Protein AF-A0A7C8CHQ9-F1 (afdb_monomer_lite)

pLDDT: mean 90.34, std 8.5, range [49.31, 98.44]

Foldseek 3Di:
DPDLVLVLLLLVLLLVLLLVLLVCLQVVVDDDDQLVLQLLLLLLLLLVLLVLLCVLVPNDPPSLVVLLVVLVVLLVCVVVVFFADHSVVSVVSSVVSNVLSVCVVPDPPVRVVSSVSSNVSSNSVSNNCSVVSNVVVDDPVCVVVVSVVVSVVSSVVSSVVCVVVVVVLVVCCPPPPSVSNSVVSNVVSVVSNVSSVVSNCCSGRPHD

Secondary structure (DSSP, 8-state):
--SHHHHHHHHHHHHHHHHHHHHHHHTTS----HHHHHHHHHHHHHHHHHHHHHHHTT--SHHHHHHHHHHHHHHHHHHTT-SSS-HHHHHHHHHHHHHHHHHHHH-S-HHHHHHHHHHHHHHHHHHHTHHHHHHTT--HHHHHHHHHHHHHHHHHHHHHHHHHHHHHHHHHHHSTTSHHHHHHHHHHHHHHHHHHHHHHHHHHH---

Radius of gyration: 18.5 Å; chains: 1; bounding box: 52×28×54 Å

Sequence (208 aa):
ARSLGEVARLVTGFTVAHSLTLAFAVLGWVRVESGPVEALIGFSVALIALENGWTLGGQGRRIPQLTLAALLLMAAAASAGVGSLTVLTLLGLALFSASHFALLRRTANANLHRVALAFAFGLIHGFGFAGVLAEMQLPTERLASALLGFNVGVEVGQLAVVAAIWPVLVLLRRTANGQPYRLFAEVASAVVCAVGVYWFLVRSLAGA

Structure (mmCIF, N/CA/C/O backbone):
data_AF-A0A7C8CHQ9-F1
#
_entry.id   AF-A0A7C8CHQ9-F1
#
loop_
_atom_site.group_PDB
_atom_site.id
_atom_site.type_symbol
_atom_site.label_atom_id
_atom_site.label_alt_id
_atom_site.label_comp_id
_atom_site.label_asym_id
_atom_site.label_entity_id
_atom_site.label_seq_id
_atom_site.pdbx_PDB_ins_code
_atom_site.Cartn_x
_atom_site.Cartn_y
_atom_site.Cartn_z
_atom_site.occupancy
_atom_site.B_iso_or_equiv
_atom_site.auth_seq_id
_atom_site.auth_comp_id
_atom_site.auth_asym_id
_atom_site.auth_atom_id
_atom_site.pdbx_PDB_model_num
ATOM 1 N N . ALA A 1 1 ? -13.565 2.155 7.005 1.00 53.75 1 ALA A N 1
ATOM 2 C CA . ALA A 1 1 ? -14.472 3.098 6.319 1.00 53.75 1 ALA A CA 1
ATOM 3 C C . ALA A 1 1 ? -15.782 3.231 7.083 1.00 53.75 1 ALA A C 1
ATOM 5 O O . ALA A 1 1 ? -16.248 2.249 7.664 1.00 53.75 1 ALA A O 1
ATOM 6 N N . ARG A 1 2 ? -16.330 4.446 7.118 1.00 66.38 2 ARG A N 1
ATOM 7 C CA . ARG A 1 2 ? -17.610 4.790 7.746 1.00 66.38 2 ARG A CA 1
ATOM 8 C C . ARG A 1 2 ? -18.787 4.640 6.769 1.00 66.38 2 ARG A C 1
ATOM 10 O O . ARG A 1 2 ? -19.906 4.462 7.231 1.00 66.38 2 ARG A O 1
ATOM 17 N N . SER A 1 3 ? -18.546 4.609 5.451 1.00 82.50 3 SER A N 1
ATOM 18 C CA . SER A 1 3 ? -19.570 4.329 4.428 1.00 82.50 3 SER A CA 1
ATOM 19 C C . SER A 1 3 ? -19.006 3.632 3.179 1.00 82.50 3 SER A C 1
ATOM 21 O O . SER A 1 3 ? -17.806 3.706 2.910 1.00 82.50 3 SER A O 1
ATOM 23 N N . LEU A 1 4 ? -19.871 2.983 2.390 1.00 85.06 4 LEU A N 1
ATOM 24 C CA . LEU A 1 4 ? -19.505 2.375 1.099 1.00 85.06 4 LEU A CA 1
ATOM 25 C C . LEU A 1 4 ? -18.916 3.401 0.118 1.00 85.06 4 LEU A C 1
ATOM 27 O O . LEU A 1 4 ? -17.942 3.106 -0.565 1.00 85.06 4 LEU A O 1
ATOM 31 N N . GLY A 1 5 ? -19.441 4.631 0.106 1.00 87.56 5 GLY A N 1
ATOM 32 C CA . GLY A 1 5 ? -18.927 5.706 -0.748 1.00 87.56 5 GLY A CA 1
ATOM 33 C C . GLY A 1 5 ? -17.521 6.186 -0.369 1.00 87.56 5 GLY A C 1
ATOM 34 O O . GLY A 1 5 ? -16.803 6.732 -1.201 1.00 87.56 5 GLY A O 1
ATOM 35 N N . GLU A 1 6 ? -17.081 5.996 0.879 1.00 88.38 6 GLU A N 1
ATOM 36 C CA . GLU A 1 6 ? -15.667 6.188 1.228 1.00 88.38 6 GLU A CA 1
ATOM 37 C C . GLU A 1 6 ? -14.795 5.074 0.655 1.00 88.38 6 GLU A C 1
ATOM 39 O O . GLU A 1 6 ? -13.743 5.376 0.105 1.00 88.38 6 GLU A O 1
ATOM 44 N N . VAL A 1 7 ? -15.230 3.813 0.747 1.00 89.50 7 VAL A N 1
ATOM 45 C CA . VAL A 1 7 ? -14.473 2.679 0.193 1.00 89.50 7 VAL A CA 1
ATOM 46 C C . VAL A 1 7 ? -14.346 2.805 -1.320 1.00 89.50 7 VAL A C 1
ATOM 48 O O . VAL A 1 7 ? -13.240 2.693 -1.832 1.00 89.50 7 VAL A O 1
ATOM 51 N N . ALA A 1 8 ? -15.439 3.122 -2.018 1.00 91.44 8 ALA A N 1
ATOM 52 C CA . ALA A 1 8 ? -15.428 3.322 -3.464 1.00 91.44 8 ALA A CA 1
ATOM 53 C C . ALA A 1 8 ? -14.412 4.397 -3.880 1.00 91.44 8 ALA A C 1
ATOM 55 O O . ALA A 1 8 ? -13.593 4.153 -4.751 1.00 91.44 8 ALA A O 1
ATOM 56 N N . ARG A 1 9 ? -14.361 5.543 -3.185 1.00 93.06 9 ARG A N 1
ATOM 57 C CA . ARG A 1 9 ? -13.359 6.590 -3.465 1.00 93.06 9 ARG A CA 1
ATOM 58 C C . ARG A 1 9 ? -11.914 6.123 -3.271 1.00 93.06 9 ARG A C 1
ATOM 60 O O . ARG A 1 9 ? -11.040 6.587 -3.996 1.00 93.06 9 ARG A O 1
ATOM 67 N N . LEU A 1 10 ? -11.654 5.242 -2.302 1.00 93.31 10 LEU A N 1
ATOM 68 C CA . LEU A 1 10 ? -10.324 4.654 -2.108 1.00 93.31 10 LEU A CA 1
ATOM 69 C C . LEU A 1 10 ? -9.966 3.706 -3.252 1.00 93.31 10 LEU A C 1
ATOM 71 O O . LEU A 1 10 ? -8.865 3.807 -3.785 1.00 93.31 10 LEU A O 1
ATOM 75 N N . VAL A 1 11 ? -10.902 2.829 -3.628 1.00 94.25 11 VAL A N 1
ATOM 76 C CA . VAL A 1 11 ? -10.744 1.869 -4.730 1.00 94.25 11 VAL A CA 1
ATOM 77 C C . VAL A 1 11 ? -10.489 2.618 -6.037 1.00 94.25 11 VAL A C 1
ATOM 79 O O . VAL A 1 11 ? -9.420 2.472 -6.616 1.00 94.25 11 VAL A O 1
ATOM 82 N N . THR A 1 12 ? -11.374 3.542 -6.409 1.00 94.56 12 THR A N 1
ATOM 83 C CA . THR A 1 12 ? -11.232 4.334 -7.634 1.00 94.56 12 THR A CA 1
ATOM 84 C C . THR A 1 12 ? -9.948 5.164 -7.638 1.00 94.56 12 THR A C 1
ATOM 86 O O . THR A 1 12 ? -9.256 5.231 -8.650 1.00 94.56 12 THR A O 1
ATOM 89 N N . GLY A 1 13 ? -9.583 5.785 -6.509 1.00 95.69 13 GLY A N 1
ATOM 90 C CA . GLY A 1 13 ? -8.339 6.551 -6.401 1.00 95.69 13 GLY A CA 1
ATOM 91 C C . GLY A 1 13 ? -7.092 5.692 -6.633 1.00 95.69 13 GLY A C 1
ATOM 92 O O . GLY A 1 13 ? -6.184 6.110 -7.352 1.00 95.69 13 GLY A O 1
ATOM 93 N N . PHE A 1 14 ? -7.069 4.480 -6.075 1.00 96.62 14 PHE A N 1
ATOM 94 C CA . PHE A 1 14 ? -6.012 3.503 -6.324 1.00 96.62 14 PHE A CA 1
ATOM 95 C C . PHE A 1 14 ? -5.979 3.080 -7.798 1.00 96.62 14 PHE A C 1
ATOM 97 O O . PHE A 1 14 ? -4.916 3.117 -8.417 1.00 96.62 14 PHE A O 1
ATOM 104 N N . THR A 1 15 ? -7.127 2.728 -8.382 1.00 95.38 15 THR A N 1
ATOM 105 C CA . THR A 1 15 ? -7.209 2.248 -9.768 1.00 95.38 15 THR A CA 1
ATOM 106 C C . THR A 1 15 ? -6.799 3.312 -10.770 1.00 95.38 15 THR A C 1
ATOM 108 O O . THR A 1 15 ? -6.082 3.005 -11.716 1.00 95.38 15 THR A O 1
ATOM 111 N N . VAL A 1 16 ? -7.186 4.573 -10.565 1.00 95.38 16 VAL A N 1
ATOM 112 C CA . VAL A 1 16 ? -6.762 5.686 -11.430 1.00 95.38 16 VAL A CA 1
ATOM 113 C C . VAL A 1 16 ? -5.239 5.824 -11.420 1.00 95.38 16 VAL A C 1
ATOM 115 O O . VAL A 1 16 ? -4.620 5.878 -12.482 1.00 95.38 16 VAL A O 1
ATOM 118 N N . ALA A 1 17 ? -4.624 5.832 -10.236 1.00 96.62 17 ALA A N 1
ATOM 119 C CA . ALA A 1 17 ? -3.173 5.918 -10.102 1.00 96.62 17 ALA A CA 1
ATOM 120 C C . ALA A 1 17 ? -2.451 4.715 -10.729 1.00 96.62 17 ALA A C 1
ATOM 122 O O . ALA A 1 17 ? -1.484 4.885 -11.468 1.00 96.62 17 ALA A O 1
ATOM 123 N N . HIS A 1 18 ? -2.964 3.512 -10.484 1.00 95.06 18 HIS A N 1
ATOM 124 C CA . HIS A 1 18 ? -2.474 2.277 -11.085 1.00 95.06 18 HIS A CA 1
ATOM 125 C C . HIS A 1 18 ? -2.549 2.314 -12.614 1.00 95.06 18 HIS A C 1
ATOM 127 O O . HIS A 1 18 ? -1.595 1.968 -13.304 1.00 95.06 18 HIS A O 1
ATOM 133 N N . SER A 1 19 ? -3.685 2.754 -13.155 1.00 93.12 19 SER A N 1
ATOM 134 C CA . SER A 1 19 ? -3.922 2.857 -14.597 1.00 93.12 19 SER A CA 1
ATOM 135 C C . SER A 1 19 ? -2.917 3.794 -15.263 1.00 93.12 19 SER A C 1
ATOM 137 O O . SER A 1 19 ? -2.413 3.487 -16.342 1.00 93.12 19 SER A O 1
ATOM 139 N N . LEU A 1 20 ? -2.610 4.920 -14.609 1.00 93.38 20 LEU A N 1
ATOM 140 C CA . LEU A 1 20 ? -1.642 5.907 -15.087 1.00 93.38 20 LEU A CA 1
ATOM 141 C C . LEU A 1 20 ? -0.237 5.311 -15.207 1.00 93.38 20 LEU A C 1
ATOM 143 O O . LEU A 1 20 ? 0.384 5.413 -16.265 1.00 93.38 20 LEU A O 1
ATOM 147 N N . THR A 1 21 ? 0.268 4.672 -14.152 1.00 93.75 21 THR A N 1
ATOM 148 C CA . THR A 1 21 ? 1.632 4.126 -14.173 1.00 93.75 21 THR A CA 1
ATOM 149 C C . THR A 1 21 ? 1.749 2.882 -15.036 1.00 93.75 21 THR A C 1
ATOM 151 O O . THR A 1 21 ? 2.752 2.736 -15.734 1.00 93.75 21 THR A O 1
ATOM 154 N N . LEU A 1 22 ? 0.705 2.051 -15.098 1.00 90.94 22 LEU A N 1
ATOM 155 C CA . LEU A 1 22 ? 0.650 0.940 -16.043 1.00 90.94 22 LEU A CA 1
ATOM 156 C C . LEU A 1 22 ? 0.708 1.438 -17.493 1.00 90.94 22 LEU A C 1
ATOM 158 O O . LEU A 1 22 ? 1.484 0.916 -18.290 1.00 90.94 22 LEU A O 1
ATOM 162 N N . ALA A 1 23 ? -0.063 2.473 -17.838 1.00 88.94 23 ALA A N 1
ATOM 163 C CA . ALA A 1 23 ? -0.041 3.052 -19.179 1.00 88.94 23 ALA A CA 1
ATOM 164 C C . ALA A 1 23 ? 1.350 3.596 -19.536 1.00 88.94 23 ALA A C 1
ATOM 166 O O . ALA A 1 23 ? 1.870 3.281 -20.604 1.00 88.94 23 ALA A O 1
ATOM 167 N N . PHE A 1 24 ? 1.991 4.349 -18.637 1.00 90.75 24 PHE A N 1
ATOM 168 C CA . PHE A 1 24 ? 3.352 4.848 -18.866 1.00 90.75 24 PHE A CA 1
ATOM 169 C C . PHE A 1 24 ? 4.378 3.732 -19.040 1.00 90.75 24 PHE A C 1
ATOM 171 O O . PHE A 1 24 ? 5.292 3.865 -19.857 1.00 90.75 24 PHE A O 1
ATOM 178 N N . ALA A 1 25 ? 4.223 2.637 -18.301 1.00 88.88 25 ALA A N 1
ATOM 179 C CA . ALA A 1 25 ? 5.128 1.511 -18.399 1.00 88.88 25 ALA A CA 1
ATOM 180 C C . ALA A 1 25 ? 4.960 0.749 -19.720 1.00 88.88 25 ALA A C 1
ATOM 182 O O . ALA A 1 25 ? 5.947 0.481 -20.404 1.00 88.88 25 ALA A O 1
ATOM 183 N N . VAL A 1 26 ? 3.720 0.467 -20.134 1.00 85.31 26 VAL A N 1
ATOM 184 C CA . VAL A 1 26 ? 3.460 -0.289 -21.369 1.00 85.31 26 VAL A CA 1
ATOM 185 C C . VAL A 1 26 ? 3.709 0.546 -22.631 1.00 85.31 26 VAL A C 1
ATOM 187 O O . VAL A 1 26 ? 4.177 0.013 -23.632 1.00 85.31 26 VAL A O 1
ATOM 190 N N . LEU A 1 27 ? 3.498 1.867 -22.584 1.00 86.12 27 LEU A N 1
ATOM 191 C CA . LEU A 1 27 ? 3.922 2.785 -23.654 1.00 86.12 27 LEU A CA 1
ATOM 192 C C . LEU A 1 27 ? 5.451 2.940 -23.740 1.00 86.12 27 LEU A C 1
ATOM 194 O O . LEU A 1 27 ? 5.958 3.599 -24.647 1.00 86.12 27 LEU A O 1
ATOM 198 N N . GLY A 1 28 ? 6.195 2.358 -22.795 1.00 83.81 28 GLY A N 1
ATOM 199 C CA . GLY A 1 28 ? 7.651 2.412 -22.750 1.00 83.81 28 GLY A CA 1
ATOM 200 C C . GLY A 1 28 ? 8.216 3.773 -22.345 1.00 83.81 28 GLY A C 1
ATOM 201 O O . GLY A 1 28 ? 9.419 3.980 -22.488 1.00 83.81 28 GLY A O 1
ATOM 202 N N . TRP A 1 29 ? 7.383 4.690 -21.841 1.00 88.25 29 TRP A N 1
ATOM 203 C CA . TRP A 1 29 ? 7.812 6.016 -21.379 1.00 88.25 29 TRP A CA 1
ATOM 204 C C . TRP A 1 29 ? 8.590 5.938 -20.070 1.00 88.25 29 TRP A C 1
ATOM 206 O O . TRP A 1 29 ? 9.503 6.728 -19.843 1.00 88.25 29 TRP A O 1
ATOM 216 N N . VAL A 1 30 ? 8.238 4.978 -19.215 1.00 89.31 30 VAL A N 1
ATOM 217 C CA . VAL A 1 30 ? 8.924 4.727 -17.949 1.00 89.31 30 VAL A CA 1
ATOM 218 C C . VAL A 1 30 ? 9.252 3.246 -17.861 1.00 89.31 30 VAL A C 1
ATOM 220 O O . VAL A 1 30 ? 8.370 2.401 -17.965 1.00 89.31 30 VAL A O 1
ATOM 223 N N . ARG A 1 31 ? 10.525 2.920 -17.642 1.00 83.38 31 ARG A N 1
ATOM 224 C CA . ARG A 1 31 ? 10.965 1.553 -17.356 1.00 83.38 31 ARG A CA 1
ATOM 225 C C . ARG A 1 31 ? 11.431 1.503 -15.916 1.00 83.38 31 ARG A C 1
ATOM 227 O O . ARG A 1 31 ? 12.303 2.276 -15.530 1.00 83.38 31 ARG A O 1
ATOM 234 N N . VAL A 1 32 ? 10.822 0.623 -15.134 1.00 85.12 32 VAL A N 1
ATOM 235 C CA . VAL A 1 32 ? 11.157 0.433 -13.723 1.00 85.12 32 VAL A CA 1
ATOM 236 C C . VAL A 1 32 ? 11.573 -1.014 -13.527 1.00 85.12 32 VAL A C 1
ATOM 238 O O . VAL A 1 32 ? 10.969 -1.919 -14.099 1.00 85.12 32 VAL A O 1
ATOM 241 N N . GLU A 1 33 ? 12.612 -1.228 -12.731 1.00 86.94 33 GLU A N 1
ATOM 242 C CA . GLU A 1 33 ? 13.041 -2.564 -12.335 1.00 86.94 33 GLU A CA 1
ATOM 243 C C . GLU A 1 33 ? 11.969 -3.229 -11.458 1.00 86.94 33 GLU A C 1
ATOM 245 O O . GLU A 1 33 ? 11.461 -2.625 -10.509 1.00 86.94 33 GLU A O 1
ATOM 250 N N . SER A 1 34 ? 11.626 -4.483 -11.761 1.00 86.69 34 SER A N 1
ATOM 251 C CA . SER A 1 34 ? 10.545 -5.206 -11.078 1.00 86.69 34 SER A CA 1
ATOM 252 C C . SER A 1 34 ? 10.866 -5.510 -9.614 1.00 86.69 34 SER A C 1
ATOM 254 O O . SER A 1 34 ? 9.995 -5.360 -8.761 1.00 86.69 34 SER A O 1
ATOM 256 N N . GLY A 1 35 ? 12.117 -5.860 -9.293 1.00 89.06 35 GLY A N 1
ATOM 257 C CA . GLY A 1 35 ? 12.534 -6.242 -7.937 1.00 89.06 35 GLY A CA 1
ATOM 258 C C . GLY A 1 35 ? 12.154 -5.208 -6.865 1.00 89.06 35 GLY A C 1
ATOM 259 O O . GLY A 1 35 ? 11.370 -5.528 -5.963 1.00 89.06 35 GLY A O 1
ATOM 260 N N . PRO A 1 36 ? 12.628 -3.950 -6.968 1.00 92.19 36 PRO A N 1
ATOM 261 C CA . PRO A 1 36 ? 12.257 -2.901 -6.024 1.00 92.19 36 PRO A CA 1
ATOM 262 C C . PRO A 1 36 ? 10.755 -2.592 -6.005 1.00 92.19 36 PRO A C 1
ATOM 264 O O . PRO A 1 36 ? 10.195 -2.372 -4.932 1.00 92.19 36 PRO A O 1
ATOM 267 N N . VAL A 1 37 ? 10.081 -2.605 -7.160 1.00 93.69 37 VAL A N 1
ATOM 268 C CA . VAL A 1 37 ? 8.631 -2.352 -7.249 1.00 93.69 37 VAL A CA 1
ATOM 269 C C . VAL A 1 37 ? 7.842 -3.406 -6.479 1.00 93.69 37 VAL A C 1
ATOM 271 O O . VAL A 1 37 ? 6.979 -3.064 -5.673 1.00 93.69 37 VAL A O 1
ATOM 274 N N . GLU A 1 38 ? 8.160 -4.682 -6.671 1.00 93.94 38 GLU A N 1
ATOM 275 C CA . GLU A 1 38 ? 7.491 -5.786 -5.986 1.00 93.94 38 GLU A CA 1
ATOM 276 C C . GLU A 1 38 ? 7.723 -5.750 -4.471 1.00 93.94 38 GLU A C 1
ATOM 278 O O . GLU A 1 38 ? 6.800 -6.025 -3.697 1.00 93.94 38 GLU A O 1
ATOM 283 N N . ALA A 1 39 ? 8.920 -5.351 -4.029 1.00 95.75 39 ALA A N 1
ATOM 284 C CA . ALA A 1 39 ? 9.185 -5.117 -2.614 1.00 95.75 39 ALA A CA 1
ATOM 285 C C . ALA A 1 39 ? 8.314 -3.971 -2.069 1.00 95.75 39 ALA A C 1
ATOM 287 O O . ALA A 1 39 ? 7.676 -4.123 -1.028 1.00 95.75 39 ALA A O 1
ATOM 288 N N . LEU A 1 40 ? 8.216 -2.847 -2.784 1.00 96.50 40 LEU A N 1
ATOM 289 C CA . LEU A 1 40 ? 7.384 -1.710 -2.374 1.00 96.50 40 LEU A CA 1
ATOM 290 C C . LEU A 1 40 ? 5.885 -2.052 -2.332 1.00 96.50 40 LEU A C 1
ATOM 292 O O . LEU A 1 40 ? 5.175 -1.584 -1.437 1.00 96.50 40 LEU A O 1
ATOM 296 N N . ILE A 1 41 ? 5.412 -2.908 -3.242 1.00 96.31 41 ILE A N 1
ATOM 297 C CA . ILE A 1 41 ? 4.059 -3.479 -3.201 1.00 96.31 41 ILE A CA 1
ATOM 298 C C . ILE A 1 41 ? 3.869 -4.260 -1.893 1.00 96.31 41 ILE A C 1
ATOM 300 O O . ILE A 1 41 ? 2.963 -3.943 -1.120 1.00 96.31 41 ILE A O 1
ATOM 304 N N . GLY A 1 42 ? 4.767 -5.201 -1.578 1.00 97.38 42 GLY A N 1
ATOM 305 C CA . GLY A 1 42 ? 4.720 -5.963 -0.322 1.00 97.38 42 GLY A CA 1
ATOM 306 C C . GLY A 1 42 ? 4.749 -5.068 0.925 1.00 97.38 42 GLY A C 1
ATOM 307 O O . GLY A 1 42 ? 3.947 -5.247 1.845 1.00 97.38 42 GLY A O 1
ATOM 308 N N . PHE A 1 43 ? 5.604 -4.042 0.920 1.00 98.31 43 PHE A N 1
ATOM 309 C CA . PHE A 1 43 ? 5.695 -3.051 1.992 1.00 98.31 43 PHE A CA 1
ATOM 310 C C . PHE A 1 43 ? 4.371 -2.310 2.207 1.00 98.31 43 PHE A C 1
ATOM 312 O O . PHE A 1 43 ? 3.929 -2.169 3.344 1.00 98.31 43 PHE A O 1
ATOM 319 N N . SER A 1 44 ? 3.713 -1.855 1.139 1.00 97.81 44 SER A N 1
ATOM 320 C CA . SER A 1 44 ? 2.446 -1.123 1.257 1.00 97.81 44 SER A CA 1
ATOM 321 C C . SER A 1 44 ? 1.317 -1.982 1.845 1.00 97.81 44 SER A C 1
ATOM 323 O O . SER A 1 44 ? 0.566 -1.507 2.701 1.00 97.81 44 SER A O 1
ATOM 325 N N . VAL A 1 45 ? 1.247 -3.267 1.470 1.00 97.56 45 VAL A N 1
ATOM 326 C CA . VAL A 1 45 ? 0.299 -4.244 2.033 1.00 97.56 45 VAL A CA 1
ATOM 327 C C . VAL A 1 45 ? 0.580 -4.457 3.521 1.00 97.56 45 VAL A C 1
ATOM 329 O O . VAL A 1 45 ? -0.341 -4.387 4.339 1.00 97.56 45 VAL A O 1
ATOM 332 N N . ALA A 1 46 ? 1.851 -4.649 3.888 1.00 98.25 46 ALA A N 1
ATOM 333 C CA . ALA A 1 46 ? 2.263 -4.777 5.282 1.00 98.25 46 ALA A CA 1
ATOM 334 C C . ALA A 1 46 ? 1.919 -3.521 6.096 1.00 98.25 46 ALA A C 1
ATOM 336 O O . ALA A 1 46 ? 1.366 -3.629 7.189 1.00 98.25 46 ALA A O 1
ATOM 337 N N . LEU A 1 47 ? 2.203 -2.330 5.562 1.00 97.75 47 LEU A N 1
ATOM 338 C CA . LEU A 1 47 ? 1.986 -1.065 6.257 1.00 97.75 47 LEU A CA 1
ATOM 339 C C . LEU A 1 47 ? 0.501 -0.816 6.540 1.00 97.75 47 LEU A C 1
ATOM 341 O O . LEU A 1 47 ? 0.164 -0.480 7.672 1.00 97.75 47 LEU A O 1
ATOM 345 N N . ILE A 1 48 ? -0.389 -1.024 5.564 1.00 96.25 48 ILE A N 1
ATOM 346 C CA . ILE A 1 48 ? -1.837 -0.841 5.769 1.00 96.25 48 ILE A CA 1
ATOM 347 C C . ILE A 1 48 ? -2.403 -1.885 6.741 1.00 96.25 48 ILE A C 1
ATOM 349 O O . ILE A 1 48 ? -3.256 -1.567 7.575 1.00 96.25 48 ILE A O 1
ATOM 353 N N . ALA A 1 49 ? -1.914 -3.126 6.694 1.00 97.00 49 ALA A N 1
ATOM 354 C CA . ALA A 1 49 ? -2.315 -4.151 7.653 1.00 97.00 49 ALA A CA 1
ATOM 355 C C . ALA A 1 49 ? -1.848 -3.820 9.084 1.00 97.00 49 ALA A C 1
ATOM 357 O O . ALA A 1 49 ? -2.618 -3.964 10.040 1.00 97.00 49 ALA A O 1
ATOM 358 N N . LEU A 1 50 ? -0.622 -3.301 9.230 1.00 96.38 50 LEU A N 1
ATOM 359 C CA . LEU A 1 50 ? -0.091 -2.785 10.493 1.00 96.38 50 LEU A CA 1
ATOM 360 C C . LEU A 1 50 ? -0.868 -1.560 10.983 1.00 96.38 50 LEU A C 1
ATOM 362 O O . LEU A 1 50 ? -1.168 -1.490 12.172 1.00 96.38 50 LEU A O 1
ATOM 366 N N . GLU A 1 51 ? -1.233 -0.623 10.102 1.00 95.00 51 GLU A N 1
ATOM 367 C CA . GLU A 1 51 ? -2.090 0.529 10.423 1.00 95.00 51 GLU A CA 1
ATOM 368 C C . GLU A 1 51 ? -3.424 0.062 11.018 1.00 95.00 51 GLU A C 1
ATOM 370 O O . GLU A 1 51 ? -3.862 0.572 12.058 1.00 95.00 51 GLU A O 1
ATOM 375 N N . ASN A 1 52 ? -4.061 -0.931 10.391 1.00 93.12 52 ASN A N 1
ATOM 376 C CA . ASN A 1 52 ? -5.339 -1.448 10.860 1.00 93.12 52 ASN A CA 1
ATOM 377 C C . ASN A 1 52 ? -5.200 -2.142 12.225 1.00 93.12 52 ASN A C 1
ATOM 379 O O . ASN A 1 52 ? -5.942 -1.818 13.153 1.00 93.12 52 ASN A O 1
ATOM 383 N N . GLY A 1 53 ? -4.206 -3.022 12.391 1.00 93.00 53 GLY A N 1
ATOM 384 C CA . GLY A 1 53 ? -3.916 -3.667 13.677 1.00 93.00 53 GLY A CA 1
ATOM 385 C C . GLY A 1 53 ? -3.563 -2.664 14.781 1.00 93.00 53 GLY A C 1
ATOM 386 O O . GLY A 1 53 ? -4.037 -2.775 15.910 1.00 93.00 53 GLY A O 1
ATOM 387 N N . TRP A 1 54 ? -2.800 -1.623 14.452 1.00 94.12 54 TRP A N 1
ATOM 388 C CA . TRP A 1 54 ? -2.449 -0.538 15.367 1.00 94.12 54 TRP A CA 1
ATOM 389 C C . TRP A 1 54 ? -3.660 0.286 15.802 1.00 94.12 54 TRP A C 1
ATOM 391 O O . TRP A 1 54 ? -3.788 0.621 16.983 1.00 94.12 54 TRP A O 1
ATOM 401 N N . THR A 1 55 ? -4.577 0.560 14.876 1.00 91.00 55 THR A N 1
ATOM 402 C CA . THR A 1 55 ? -5.829 1.265 15.163 1.00 91.00 55 THR A CA 1
ATOM 403 C C . THR A 1 55 ? -6.746 0.430 16.063 1.00 91.00 55 THR A C 1
ATOM 405 O O . THR A 1 55 ? -7.326 0.973 17.002 1.00 91.00 55 THR A O 1
ATOM 408 N N . LEU A 1 56 ? -6.839 -0.885 15.827 1.00 89.06 56 LEU A N 1
ATOM 409 C CA . LEU A 1 56 ? -7.615 -1.820 16.658 1.00 89.06 56 LEU A CA 1
ATOM 410 C C . LEU A 1 56 ? -6.987 -2.033 18.047 1.00 89.06 56 LEU A C 1
ATOM 412 O O . LEU A 1 56 ? -7.702 -2.177 19.037 1.00 89.06 56 LEU A O 1
ATOM 416 N N . GLY A 1 57 ? -5.656 -1.999 18.135 1.00 87.81 57 GLY A N 1
ATOM 417 C CA . GLY A 1 57 ? -4.875 -2.189 19.360 1.00 87.81 57 GLY A CA 1
ATOM 418 C C . GLY A 1 57 ? -4.690 -0.937 20.229 1.00 87.81 57 GLY A C 1
ATOM 419 O O . GLY A 1 57 ? -3.831 -0.937 21.109 1.00 87.81 57 GLY A O 1
ATOM 420 N N . GLY A 1 58 ? -5.443 0.143 19.990 1.00 88.88 58 GLY A N 1
ATOM 421 C CA . GLY A 1 58 ? -5.416 1.347 20.833 1.00 88.88 58 GLY A CA 1
ATOM 422 C C . GLY A 1 58 ? -4.278 2.336 20.542 1.00 88.88 58 GLY A C 1
ATOM 423 O O . GLY A 1 58 ? -3.975 3.181 21.380 1.00 88.88 58 GLY A O 1
ATOM 424 N N . GLN A 1 59 ? -3.650 2.260 19.364 1.00 91.44 59 GLN A N 1
ATOM 425 C CA . GLN A 1 59 ? -2.694 3.257 18.853 1.00 91.44 59 GLN A CA 1
ATOM 426 C C . GLN A 1 59 ? -1.448 3.493 19.740 1.00 91.44 59 GLN A C 1
ATOM 428 O O . GLN A 1 59 ? -0.931 4.612 19.865 1.00 91.44 59 GLN A O 1
ATOM 433 N N . GLY A 1 60 ? -0.935 2.424 20.360 1.00 92.44 60 GLY A N 1
ATOM 434 C CA . GLY A 1 60 ? 0.279 2.453 21.186 1.00 92.44 60 GLY A CA 1
ATOM 435 C C . GLY A 1 60 ? 1.568 2.760 20.402 1.00 92.44 60 GLY A C 1
ATOM 436 O O . GLY A 1 60 ? 1.597 2.765 19.179 1.00 92.44 60 GLY A O 1
ATOM 437 N N . ARG A 1 61 ? 2.691 2.992 21.091 1.00 93.88 61 ARG A N 1
ATOM 438 C CA . ARG A 1 61 ? 3.963 3.375 20.429 1.00 93.88 61 ARG A CA 1
ATOM 439 C C . ARG A 1 61 ? 4.707 2.202 19.774 1.00 93.88 61 ARG A C 1
ATOM 441 O O . ARG A 1 61 ? 5.548 2.436 18.914 1.00 93.88 61 ARG A O 1
ATOM 448 N N . ARG A 1 62 ? 4.373 0.961 20.155 1.00 94.81 62 ARG A N 1
ATOM 449 C CA . ARG A 1 62 ? 5.114 -0.253 19.775 1.00 94.81 62 ARG A CA 1
ATOM 450 C C . ARG A 1 62 ? 5.145 -0.496 18.269 1.00 94.81 62 ARG A C 1
ATOM 452 O O . ARG A 1 62 ? 6.230 -0.647 17.734 1.00 94.81 62 ARG A O 1
ATOM 459 N N . ILE A 1 63 ? 3.995 -0.508 17.589 1.00 95.00 63 ILE A N 1
ATOM 460 C CA . ILE A 1 63 ? 3.949 -0.804 16.144 1.00 95.00 63 ILE A CA 1
ATOM 461 C C . ILE A 1 63 ? 4.781 0.209 15.338 1.00 95.00 63 ILE A C 1
ATOM 463 O O . ILE A 1 63 ? 5.703 -0.233 14.660 1.00 95.00 63 ILE A O 1
ATOM 467 N N . PRO A 1 64 ? 4.591 1.538 15.483 1.00 96.50 64 PRO A N 1
ATOM 468 C CA . PRO A 1 64 ? 5.434 2.510 14.785 1.00 96.50 64 PRO A CA 1
ATOM 469 C C . PRO A 1 64 ? 6.935 2.350 15.077 1.00 96.50 64 PRO A C 1
ATOM 471 O O . PRO A 1 64 ? 7.754 2.461 14.168 1.00 96.50 64 PRO A O 1
ATOM 474 N N . GLN A 1 65 ? 7.305 2.074 16.334 1.00 96.88 65 GLN A N 1
ATOM 475 C CA . GLN A 1 65 ? 8.704 1.883 16.733 1.00 96.88 65 GLN A CA 1
ATOM 476 C C . GLN A 1 65 ? 9.312 0.610 16.142 1.00 96.88 65 GLN A C 1
ATOM 478 O O . GLN A 1 65 ? 10.448 0.651 15.685 1.00 96.88 65 GLN A O 1
ATOM 483 N N . LEU A 1 66 ? 8.569 -0.499 16.128 1.00 97.50 66 LEU A N 1
ATOM 484 C CA . LEU A 1 66 ? 9.023 -1.764 15.551 1.00 97.50 66 LEU A CA 1
ATOM 485 C C . LEU A 1 66 ? 9.161 -1.664 14.031 1.00 97.50 66 LEU A C 1
ATOM 487 O O . LEU A 1 66 ? 10.175 -2.101 13.499 1.00 97.50 66 LEU A O 1
ATOM 491 N N . THR A 1 67 ? 8.203 -1.036 13.341 1.00 97.81 67 THR A N 1
ATOM 492 C CA . THR A 1 67 ? 8.305 -0.772 11.897 1.00 97.81 67 THR A CA 1
ATOM 493 C C . THR A 1 67 ? 9.536 0.076 11.583 1.00 97.81 67 THR A C 1
ATOM 495 O O . THR A 1 67 ? 10.310 -0.269 10.695 1.00 97.81 67 THR A O 1
ATOM 498 N N . LEU A 1 68 ? 9.756 1.160 12.338 1.00 98.12 68 LEU A N 1
ATOM 499 C CA . LEU A 1 68 ? 10.918 2.025 12.150 1.00 98.12 68 LEU A CA 1
ATOM 500 C C . LEU A 1 68 ? 12.231 1.279 12.423 1.00 98.12 68 LEU A C 1
ATOM 502 O O . LEU A 1 68 ? 13.145 1.340 11.608 1.00 98.12 68 LEU A O 1
ATOM 506 N N . ALA A 1 69 ? 12.315 0.549 13.536 1.00 98.31 69 ALA A N 1
ATOM 507 C CA . ALA A 1 69 ? 13.499 -0.226 13.892 1.00 98.31 69 ALA A CA 1
ATOM 508 C C . ALA A 1 69 ? 13.820 -1.296 12.839 1.00 98.31 69 ALA A C 1
ATOM 510 O O . ALA A 1 69 ? 14.980 -1.440 12.466 1.00 98.31 69 ALA A O 1
ATOM 511 N N . ALA A 1 70 ? 12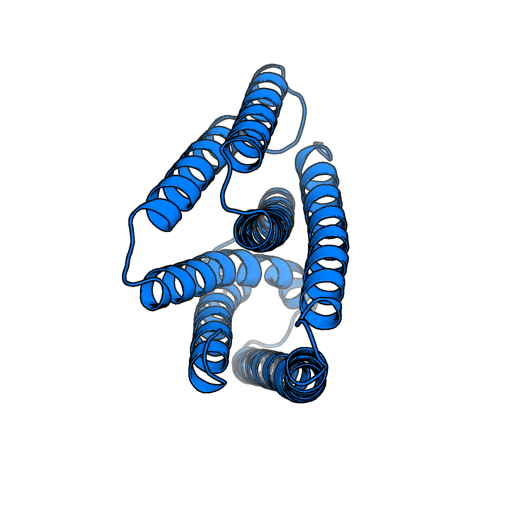.809 -1.997 12.315 1.00 98.12 70 ALA A N 1
ATOM 512 C CA . ALA A 1 70 ? 12.991 -2.994 11.264 1.00 98.12 70 ALA A CA 1
ATOM 513 C C . ALA A 1 70 ? 13.544 -2.372 9.972 1.00 98.12 70 ALA A C 1
ATOM 515 O O . ALA A 1 70 ? 14.514 -2.878 9.416 1.00 98.12 70 ALA A O 1
ATOM 516 N N . LEU A 1 71 ? 12.988 -1.242 9.524 1.00 98.44 71 LEU A N 1
ATOM 517 C CA . LEU A 1 71 ? 13.458 -0.557 8.313 1.00 98.44 71 LEU A CA 1
ATOM 518 C C . LEU A 1 71 ? 14.870 0.018 8.479 1.00 98.44 71 LEU A C 1
ATOM 520 O O . LEU A 1 71 ? 15.670 -0.061 7.552 1.00 98.44 71 LEU A O 1
ATOM 524 N N . LEU A 1 72 ? 15.202 0.556 9.657 1.00 98.38 72 LEU A N 1
ATOM 525 C CA . LEU A 1 72 ? 16.555 1.036 9.958 1.00 98.38 72 LEU A CA 1
ATOM 526 C C . LEU A 1 72 ? 17.567 -0.113 10.047 1.00 98.38 72 LEU A C 1
ATOM 528 O O . LEU A 1 72 ? 18.688 0.033 9.567 1.00 98.38 72 LEU A O 1
ATOM 532 N N . LEU A 1 73 ? 17.174 -1.261 10.608 1.00 97.88 73 LEU A N 1
ATOM 533 C CA . LEU A 1 73 ? 18.003 -2.466 10.625 1.00 97.88 73 LEU A CA 1
ATOM 534 C C . LEU A 1 73 ? 18.280 -2.957 9.200 1.00 97.88 73 LEU A C 1
ATOM 536 O O . LEU A 1 73 ? 19.422 -3.259 8.866 1.00 97.88 73 LEU A O 1
ATOM 540 N N . MET A 1 74 ? 17.256 -2.987 8.345 1.00 97.06 74 MET A N 1
ATOM 541 C CA . MET A 1 74 ? 17.428 -3.318 6.932 1.00 97.06 74 MET A CA 1
ATOM 542 C C . MET A 1 74 ? 18.311 -2.293 6.217 1.00 97.06 74 MET A C 1
ATOM 544 O O . MET A 1 74 ? 19.156 -2.685 5.425 1.00 97.06 74 MET A O 1
ATOM 548 N N . ALA A 1 75 ? 18.171 -0.994 6.506 1.00 97.44 75 ALA A N 1
ATOM 549 C CA . ALA A 1 75 ? 19.026 0.042 5.922 1.00 97.44 75 ALA A CA 1
ATOM 550 C C . ALA A 1 75 ? 20.500 -0.141 6.329 1.00 97.44 75 ALA A C 1
ATOM 552 O O . ALA A 1 75 ? 21.393 0.009 5.497 1.00 97.44 75 ALA A O 1
ATOM 553 N N . ALA A 1 76 ? 20.757 -0.521 7.585 1.00 97.56 76 ALA A N 1
ATOM 554 C CA . ALA A 1 76 ? 22.094 -0.871 8.055 1.00 97.56 76 ALA A CA 1
ATOM 555 C C . ALA A 1 76 ? 22.634 -2.126 7.344 1.00 97.56 76 ALA A C 1
ATOM 557 O O . ALA A 1 76 ? 23.765 -2.112 6.864 1.00 97.56 76 ALA A O 1
ATOM 558 N N . ALA A 1 77 ? 21.819 -3.175 7.200 1.00 95.81 77 ALA A N 1
ATOM 559 C CA . ALA A 1 77 ? 22.188 -4.376 6.448 1.00 95.81 77 ALA A CA 1
ATOM 560 C C . ALA A 1 77 ? 22.503 -4.060 4.971 1.00 95.81 77 ALA A C 1
ATOM 562 O O . ALA A 1 77 ? 23.530 -4.497 4.454 1.0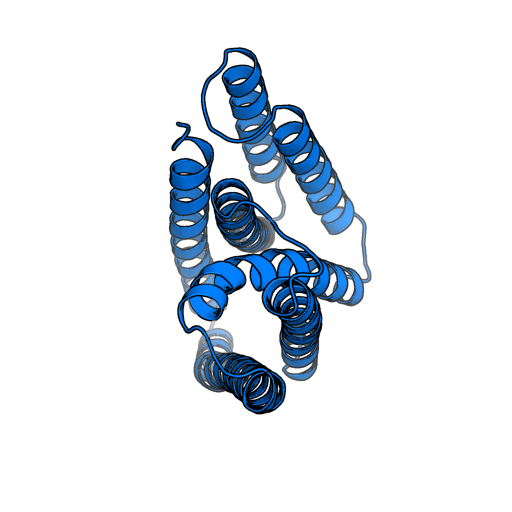0 95.81 77 ALA A O 1
ATOM 563 N N . ALA A 1 78 ? 21.696 -3.218 4.321 1.00 95.38 78 ALA A N 1
ATOM 564 C CA . ALA A 1 78 ? 21.930 -2.759 2.953 1.00 95.38 78 ALA A CA 1
ATOM 565 C C . ALA A 1 78 ? 23.233 -1.958 2.818 1.00 95.38 78 ALA A C 1
ATOM 567 O O . ALA A 1 78 ? 23.935 -2.091 1.819 1.00 95.38 78 ALA A O 1
ATOM 568 N N . SER A 1 79 ? 23.617 -1.181 3.838 1.00 96.00 79 SER A N 1
ATOM 569 C CA . SER A 1 79 ? 24.911 -0.479 3.839 1.00 96.00 79 SER A CA 1
ATOM 570 C C . SER A 1 79 ? 26.116 -1.429 3.913 1.00 96.00 79 SER A C 1
ATOM 572 O O . SER A 1 79 ? 27.209 -1.063 3.493 1.00 96.00 79 SER A O 1
ATOM 574 N N . ALA A 1 80 ? 25.900 -2.661 4.387 1.00 95.56 80 ALA A N 1
ATOM 575 C CA . ALA A 1 80 ? 26.871 -3.752 4.370 1.00 95.56 80 ALA A CA 1
ATOM 576 C C . ALA A 1 80 ? 26.758 -4.650 3.117 1.00 95.56 80 ALA A C 1
ATOM 578 O O . ALA A 1 80 ? 27.383 -5.706 3.070 1.00 95.56 80 ALA A O 1
ATOM 579 N N . GLY A 1 81 ? 25.966 -4.257 2.111 1.00 93.12 81 GLY A N 1
ATOM 580 C CA . GLY A 1 81 ? 25.793 -5.007 0.862 1.00 93.12 81 GLY A CA 1
ATOM 581 C C . GLY A 1 81 ? 24.762 -6.139 0.919 1.00 93.12 81 GLY A C 1
ATOM 582 O O . GLY A 1 81 ? 24.760 -6.993 0.039 1.00 93.12 81 GLY A O 1
ATOM 583 N N . VAL A 1 82 ? 23.897 -6.177 1.939 1.00 93.44 82 VAL A N 1
ATOM 584 C CA . VAL A 1 82 ? 22.854 -7.206 2.069 1.00 93.44 82 VAL A CA 1
ATOM 585 C C . VAL A 1 82 ? 21.527 -6.721 1.482 1.00 93.44 82 VAL A C 1
ATOM 587 O O . VAL A 1 82 ? 20.960 -5.736 1.953 1.00 93.44 82 VAL A O 1
ATOM 590 N N . GLY A 1 83 ? 20.981 -7.480 0.531 1.00 91.81 83 GLY A N 1
ATOM 591 C CA . GLY A 1 83 ? 19.680 -7.222 -0.090 1.00 91.81 83 GLY A CA 1
ATOM 592 C C . GLY A 1 83 ? 19.752 -6.385 -1.370 1.00 91.81 83 GLY A C 1
ATOM 593 O O . GLY A 1 83 ? 20.809 -5.910 -1.774 1.00 91.81 83 GLY A O 1
ATOM 594 N N . SER A 1 84 ? 18.608 -6.235 -2.034 1.00 91.56 84 SER A N 1
ATOM 595 C CA . SER A 1 84 ? 18.458 -5.559 -3.329 1.00 91.56 84 SER A CA 1
ATOM 596 C C . SER A 1 84 ? 18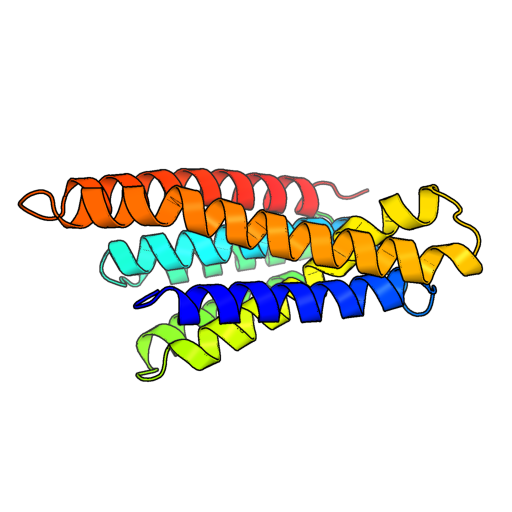.036 -4.094 -3.218 1.00 91.56 84 SER A C 1
ATOM 598 O O . SER A 1 84 ? 18.230 -3.317 -4.151 1.00 91.56 84 SER A O 1
ATOM 600 N N . LEU A 1 85 ? 17.441 -3.692 -2.091 1.00 94.06 85 LEU A N 1
ATOM 601 C CA . LEU A 1 85 ? 16.982 -2.318 -1.898 1.00 94.06 85 LEU A CA 1
ATOM 602 C C . LEU A 1 85 ? 18.123 -1.400 -1.470 1.00 94.06 85 LEU A C 1
ATOM 604 O O . LEU A 1 85 ? 18.892 -1.708 -0.562 1.00 94.06 85 LEU A O 1
ATOM 608 N N . THR A 1 86 ? 18.172 -0.209 -2.066 1.00 95.06 86 THR A N 1
ATOM 609 C CA . THR A 1 86 ? 19.157 0.801 -1.673 1.00 95.06 86 THR A CA 1
ATOM 610 C C . THR A 1 86 ? 18.901 1.307 -0.250 1.00 95.06 86 THR A C 1
ATOM 612 O O . THR A 1 86 ? 17.754 1.415 0.201 1.00 95.06 86 THR A O 1
ATOM 615 N N . VAL A 1 87 ? 19.974 1.710 0.439 1.00 97.19 87 VAL A N 1
ATOM 616 C CA . VAL A 1 87 ? 19.897 2.363 1.758 1.00 97.19 87 VAL A CA 1
ATOM 617 C C . VAL A 1 87 ? 18.952 3.568 1.713 1.00 97.19 87 VAL A C 1
ATOM 619 O O . VAL A 1 87 ? 18.134 3.747 2.612 1.00 97.19 87 VAL A O 1
ATOM 622 N N . LEU A 1 88 ? 19.007 4.364 0.638 1.00 97.31 88 LEU A N 1
ATOM 623 C CA . LEU A 1 88 ? 18.153 5.539 0.466 1.00 97.31 88 LEU A CA 1
ATOM 624 C C . LEU A 1 88 ? 16.666 5.167 0.396 1.00 97.31 88 LEU A C 1
ATOM 626 O O . LEU A 1 88 ? 15.849 5.823 1.041 1.00 97.31 88 LEU A O 1
ATOM 630 N N . THR A 1 89 ? 16.311 4.102 -0.329 1.00 96.38 89 THR A N 1
ATOM 631 C CA . THR A 1 89 ? 14.932 3.596 -0.381 1.00 96.38 89 THR A CA 1
ATOM 632 C C . THR A 1 89 ? 14.449 3.220 1.017 1.00 96.38 89 THR A C 1
ATOM 634 O O . THR A 1 89 ? 13.384 3.665 1.435 1.00 96.38 89 THR A O 1
ATOM 637 N N . LEU A 1 90 ? 15.245 2.461 1.775 1.00 98.06 90 LEU A N 1
ATOM 638 C CA . LEU A 1 90 ? 14.876 1.999 3.117 1.00 98.06 90 LEU A CA 1
ATOM 639 C C . LEU A 1 90 ? 14.747 3.152 4.123 1.00 98.06 90 LEU A C 1
ATOM 641 O O . LEU A 1 90 ? 13.787 3.185 4.896 1.00 98.06 90 LEU A O 1
ATOM 645 N N . LEU A 1 91 ? 15.645 4.142 4.072 1.00 98.31 91 LEU A N 1
ATOM 646 C CA . LEU A 1 91 ? 15.526 5.370 4.866 1.00 98.31 91 LEU A CA 1
ATOM 647 C C . LEU A 1 91 ? 14.287 6.188 4.472 1.00 98.31 91 LEU A C 1
ATOM 649 O O . LEU A 1 91 ? 13.596 6.719 5.343 1.00 98.31 91 LEU A O 1
ATOM 653 N N . GLY A 1 92 ? 13.962 6.246 3.179 1.00 98.00 92 GLY A N 1
ATOM 654 C CA . GLY A 1 92 ? 12.733 6.858 2.678 1.00 98.00 92 GLY A CA 1
ATOM 655 C C . GLY A 1 92 ? 11.479 6.171 3.223 1.00 98.00 92 GLY A C 1
ATOM 656 O O . GLY A 1 92 ? 10.580 6.844 3.727 1.00 98.00 92 GLY A O 1
ATOM 657 N N . LEU A 1 93 ? 11.439 4.834 3.215 1.00 98.12 93 LEU A N 1
ATOM 658 C CA . LEU A 1 93 ? 10.342 4.050 3.796 1.00 98.12 93 LEU A CA 1
ATOM 659 C C . LEU A 1 93 ? 10.235 4.236 5.312 1.00 98.12 93 LEU A C 1
ATOM 661 O O . LEU A 1 93 ? 9.126 4.316 5.846 1.00 98.12 93 LEU A O 1
ATOM 665 N N . ALA A 1 94 ? 11.368 4.334 6.009 1.00 98.38 94 ALA A N 1
ATOM 666 C CA . ALA A 1 94 ? 11.423 4.603 7.442 1.00 98.38 94 ALA A CA 1
ATOM 667 C C . ALA A 1 94 ? 10.823 5.978 7.773 1.00 98.38 94 ALA A C 1
ATOM 669 O O . ALA A 1 94 ? 9.929 6.082 8.621 1.00 98.38 94 ALA A O 1
AT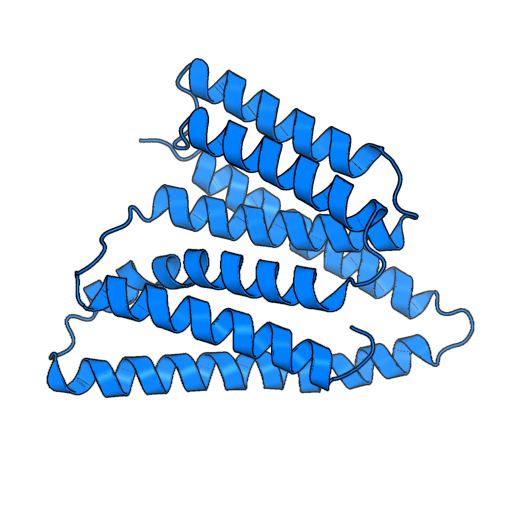OM 670 N N . LEU A 1 95 ? 11.254 7.022 7.058 1.00 98.19 95 LEU A N 1
ATOM 671 C CA . LEU A 1 95 ? 10.737 8.382 7.206 1.00 98.19 95 LEU A CA 1
ATOM 672 C C . LEU A 1 95 ? 9.246 8.465 6.860 1.00 98.19 95 LEU A C 1
ATOM 674 O O . LEU A 1 95 ? 8.476 9.091 7.595 1.00 98.19 95 LEU A O 1
ATOM 678 N N . PHE A 1 96 ? 8.835 7.817 5.769 1.00 97.50 96 PHE A N 1
ATOM 679 C CA . PHE A 1 96 ? 7.441 7.741 5.348 1.00 97.50 96 PHE A CA 1
ATOM 680 C C . PHE A 1 96 ? 6.579 7.062 6.415 1.00 97.50 96 PHE A C 1
ATOM 682 O O . PHE A 1 96 ? 5.576 7.635 6.831 1.00 97.50 96 PHE A O 1
ATOM 689 N N . SER A 1 97 ? 7.001 5.903 6.931 1.00 97.44 97 SER A N 1
ATOM 690 C CA . SER A 1 97 ? 6.280 5.170 7.982 1.00 97.44 97 SER A CA 1
ATOM 691 C C . SER A 1 97 ? 6.141 6.003 9.256 1.00 97.44 97 SER A C 1
ATOM 693 O O . SER A 1 97 ? 5.050 6.115 9.816 1.00 97.44 97 SER A O 1
ATOM 695 N N . ALA A 1 98 ? 7.232 6.634 9.702 1.00 96.62 98 ALA A N 1
ATOM 696 C CA . ALA A 1 98 ? 7.222 7.494 10.881 1.00 96.62 98 ALA A CA 1
ATOM 697 C C . ALA A 1 98 ? 6.273 8.690 10.701 1.00 96.62 98 ALA A C 1
ATOM 699 O O . ALA A 1 98 ? 5.455 8.970 11.581 1.00 96.62 98 ALA A O 1
ATOM 700 N N . SER A 1 99 ? 6.340 9.353 9.543 1.00 95.06 99 SER A N 1
ATOM 701 C CA . SER A 1 99 ? 5.467 10.477 9.185 1.00 95.06 99 SER A CA 1
ATOM 702 C C . SER A 1 99 ? 4.002 10.058 9.113 1.00 95.06 99 SER A C 1
ATOM 704 O O . SER A 1 99 ? 3.143 10.731 9.675 1.00 95.06 99 SER A O 1
ATOM 706 N N . HIS A 1 100 ? 3.719 8.920 8.484 1.00 94.69 100 HIS A N 1
ATOM 707 C CA . HIS A 1 100 ? 2.383 8.361 8.333 1.00 94.69 100 HIS A CA 1
ATOM 708 C C . HIS A 1 100 ? 1.734 8.061 9.693 1.00 94.69 100 HIS A C 1
ATOM 710 O O . HIS A 1 100 ? 0.663 8.592 9.998 1.00 94.69 100 HIS A O 1
ATOM 716 N N . PHE A 1 101 ? 2.408 7.305 10.567 1.00 94.69 101 PHE A N 1
ATOM 717 C CA . PHE A 1 101 ? 1.894 7.026 11.910 1.00 94.69 101 PHE A CA 1
ATOM 718 C C . PHE A 1 101 ? 1.771 8.298 12.760 1.00 94.69 101 PHE A C 1
ATOM 720 O O . PHE A 1 101 ? 0.797 8.453 13.497 1.00 94.69 101 PHE A O 1
ATOM 727 N N . ALA A 1 102 ? 2.714 9.241 12.656 1.00 93.00 102 ALA A N 1
ATOM 728 C CA . ALA A 1 102 ? 2.621 10.521 13.357 1.00 93.00 102 ALA A CA 1
ATOM 729 C C . ALA A 1 102 ? 1.418 11.355 12.883 1.00 93.00 102 ALA A C 1
ATOM 731 O O . ALA A 1 102 ? 0.729 11.961 13.708 1.00 93.00 102 ALA A O 1
ATOM 732 N N . LEU A 1 103 ? 1.142 11.359 11.577 1.00 91.44 103 LEU A N 1
ATOM 733 C CA . LEU A 1 103 ? 0.030 12.088 10.976 1.00 91.44 103 LEU A CA 1
ATOM 734 C C . LEU A 1 103 ? -1.322 11.472 11.355 1.00 91.44 103 LEU A C 1
ATOM 736 O O . LEU A 1 103 ? -2.259 12.208 11.671 1.00 91.44 103 LEU A O 1
ATOM 740 N N . LEU A 1 104 ? -1.416 10.140 11.416 1.00 89.00 104 LEU A N 1
ATOM 741 C CA . LEU A 1 104 ? -2.624 9.447 11.877 1.00 89.00 104 LEU A CA 1
ATOM 742 C C . LEU A 1 104 ? -2.994 9.792 13.324 1.00 89.00 104 LEU A C 1
ATOM 744 O O . LEU A 1 104 ? -4.176 9.899 13.632 1.00 89.00 104 LEU A O 1
ATOM 748 N N . ARG A 1 105 ? -2.010 10.039 14.202 1.00 86.88 105 ARG A N 1
ATOM 749 C CA . ARG A 1 105 ? -2.283 10.489 15.584 1.00 86.88 105 ARG A CA 1
ATOM 750 C C . ARG A 1 105 ? -2.775 11.935 15.663 1.00 86.88 105 ARG A C 1
ATOM 752 O O . ARG A 1 105 ? -3.378 12.306 16.664 1.00 86.88 105 ARG A O 1
ATOM 759 N N . ARG A 1 106 ? -2.456 12.767 14.666 1.00 85.50 106 ARG A N 1
ATOM 760 C CA . ARG A 1 106 ? -2.699 14.223 14.690 1.00 85.50 106 ARG A CA 1
ATOM 761 C C . ARG A 1 106 ? -3.919 14.660 13.885 1.00 85.50 106 ARG A C 1
ATOM 763 O O . ARG A 1 106 ? -4.465 15.724 14.154 1.00 85.50 106 ARG A O 1
ATOM 770 N N . THR A 1 107 ? -4.326 13.900 12.872 1.00 77.06 107 THR A N 1
ATOM 771 C CA . THR A 1 107 ? -5.340 14.359 11.914 1.00 77.06 107 THR A CA 1
ATOM 772 C C . THR A 1 107 ? -6.757 13.981 12.330 1.00 77.06 107 THR A C 1
ATOM 774 O O . THR A 1 107 ? -7.113 12.812 12.432 1.00 77.06 107 THR A O 1
ATOM 777 N N . ALA A 1 108 ? -7.613 14.995 12.479 1.00 62.12 108 ALA A N 1
ATOM 778 C CA . ALA A 1 108 ? -9.060 14.803 12.593 1.00 62.12 108 ALA A CA 1
ATOM 779 C C . ALA A 1 108 ? -9.695 14.369 11.253 1.00 62.12 108 ALA A C 1
ATOM 781 O O . ALA A 1 108 ? -10.709 13.672 11.232 1.00 62.12 108 ALA A O 1
ATOM 782 N N . ASN A 1 109 ? -9.087 14.760 10.121 1.00 65.44 109 ASN A N 1
ATOM 783 C CA . ASN A 1 109 ? -9.640 14.581 8.777 1.00 65.44 109 ASN A CA 1
ATOM 784 C C . ASN A 1 109 ? -9.023 13.376 8.048 1.00 65.44 109 ASN A C 1
ATOM 786 O O . ASN A 1 109 ? -8.257 13.495 7.094 1.00 65.44 109 ASN A O 1
ATOM 790 N N . ALA A 1 110 ? -9.351 12.182 8.531 1.00 73.88 110 ALA A N 1
ATOM 791 C CA . ALA A 1 110 ? -8.678 10.957 8.116 1.00 73.88 110 ALA A CA 1
ATOM 792 C C . ALA A 1 110 ? -9.035 10.473 6.688 1.00 73.88 110 ALA A C 1
ATOM 794 O O . ALA A 1 110 ? -8.409 9.547 6.180 1.00 73.88 110 ALA A O 1
ATOM 795 N N . ASN A 1 111 ? -10.025 11.075 6.016 1.00 82.19 111 ASN A N 1
ATOM 796 C CA . ASN A 1 111 ? -10.480 10.623 4.695 1.00 82.19 111 ASN A CA 1
ATOM 797 C C . ASN A 1 111 ? -9.546 11.032 3.550 1.00 82.19 111 ASN A C 1
ATOM 799 O O . ASN A 1 111 ? -9.189 10.174 2.747 1.00 82.19 111 ASN A O 1
ATOM 803 N N . LEU A 1 112 ? -9.117 12.298 3.487 1.00 85.00 112 LEU A N 1
ATOM 804 C CA . LEU A 1 112 ? -8.224 12.760 2.416 1.00 85.00 112 LEU A CA 1
ATOM 805 C C . LEU A 1 112 ? -6.866 12.053 2.478 1.00 85.00 112 LEU A C 1
ATOM 807 O O . LEU A 1 112 ? -6.364 11.609 1.454 1.00 85.00 112 LEU A O 1
ATOM 811 N N . HIS A 1 113 ? -6.316 11.884 3.683 1.00 88.06 113 HIS A N 1
ATOM 812 C CA . HIS A 1 113 ? -5.068 11.151 3.893 1.00 88.06 113 HIS A CA 1
ATOM 813 C C . HIS A 1 113 ? -5.151 9.709 3.372 1.00 88.06 113 HIS A C 1
ATOM 815 O O . HIS A 1 113 ? -4.261 9.270 2.653 1.00 88.06 113 HIS A O 1
ATOM 821 N N . ARG A 1 114 ? -6.248 8.991 3.658 1.00 90.00 114 ARG A N 1
ATOM 822 C CA . ARG A 1 114 ? -6.457 7.629 3.143 1.00 90.00 114 ARG A CA 1
ATOM 823 C C . ARG A 1 114 ? -6.545 7.581 1.618 1.00 90.00 114 ARG A C 1
ATOM 825 O O . ARG A 1 114 ? -5.958 6.689 1.019 1.00 90.00 114 ARG A O 1
ATOM 832 N N . VAL A 1 115 ? -7.249 8.530 0.996 1.00 91.88 115 VAL A N 1
ATOM 833 C CA . VAL A 1 115 ? -7.338 8.614 -0.475 1.00 91.88 115 VAL A CA 1
ATOM 834 C C . VAL A 1 115 ? -5.974 8.926 -1.082 1.00 91.88 115 VAL A C 1
ATOM 836 O O . VAL A 1 115 ? -5.580 8.272 -2.040 1.00 91.88 115 VAL A O 1
ATOM 839 N N . ALA A 1 116 ? -5.227 9.864 -0.499 1.00 92.44 116 ALA A N 1
ATOM 840 C CA . ALA A 1 116 ? -3.883 10.201 -0.952 1.00 92.44 116 ALA A CA 1
ATOM 841 C C . ALA A 1 116 ? -2.922 9.003 -0.852 1.00 92.44 116 ALA A C 1
ATOM 843 O O . ALA A 1 116 ? -2.156 8.761 -1.779 1.00 92.44 116 ALA A O 1
ATOM 844 N N . LEU A 1 117 ? -2.996 8.217 0.228 1.00 93.88 117 LEU A N 1
ATOM 845 C CA . LEU A 1 117 ? -2.212 6.986 0.373 1.00 93.88 117 LEU A CA 1
ATOM 846 C C . LEU A 1 117 ? -2.607 5.915 -0.639 1.00 93.88 117 LEU A C 1
ATOM 848 O O . LEU A 1 117 ? -1.732 5.327 -1.265 1.00 93.88 117 LEU A O 1
ATOM 852 N N . ALA A 1 118 ? -3.909 5.676 -0.817 1.00 95.31 118 ALA A N 1
ATOM 853 C CA . ALA A 1 118 ? -4.405 4.721 -1.803 1.00 95.31 118 ALA A CA 1
ATOM 854 C C . ALA A 1 118 ? -3.938 5.102 -3.216 1.00 95.31 118 ALA A C 1
ATOM 856 O O . ALA A 1 118 ? -3.451 4.251 -3.953 1.00 95.31 118 ALA A O 1
ATOM 857 N N . PHE A 1 119 ? -3.997 6.390 -3.558 1.00 96.62 119 PHE A N 1
ATOM 858 C CA . PHE A 1 119 ? -3.467 6.911 -4.814 1.00 96.62 119 PHE A CA 1
ATOM 859 C C . PHE A 1 119 ? -1.949 6.689 -4.925 1.00 96.62 119 PHE A C 1
ATOM 861 O O . PHE A 1 119 ? -1.481 6.125 -5.908 1.00 96.62 119 PHE A O 1
ATOM 868 N N . ALA A 1 120 ? -1.170 7.060 -3.903 1.00 96.31 120 ALA A N 1
ATOM 869 C CA . ALA A 1 120 ? 0.285 6.889 -3.904 1.00 96.31 120 ALA A CA 1
ATOM 870 C C . ALA A 1 120 ? 0.710 5.417 -4.053 1.00 96.31 120 ALA A C 1
ATOM 872 O O . ALA A 1 120 ? 1.616 5.110 -4.825 1.00 96.31 120 ALA A O 1
ATOM 873 N N . PHE A 1 121 ? 0.036 4.491 -3.365 1.00 97.12 121 PHE A N 1
ATOM 874 C CA . PHE A 1 121 ? 0.289 3.062 -3.538 1.00 97.12 121 PHE A CA 1
ATOM 875 C C . PHE A 1 121 ? -0.173 2.551 -4.897 1.00 97.12 121 PHE A C 1
ATOM 877 O O . PHE A 1 121 ? 0.538 1.738 -5.485 1.00 97.12 121 PHE A O 1
ATOM 884 N N . GLY A 1 122 ? -1.289 3.053 -5.430 1.00 96.25 122 GLY A N 1
ATOM 885 C CA . GLY A 1 122 ? -1.742 2.736 -6.783 1.00 96.25 122 GLY A CA 1
ATOM 886 C C . GLY A 1 122 ? -0.676 3.045 -7.834 1.00 96.25 122 GLY A C 1
ATOM 887 O O . GLY A 1 122 ? -0.398 2.191 -8.672 1.00 96.25 122 GLY A O 1
ATOM 888 N N . LEU A 1 123 ? 0.011 4.193 -7.724 1.00 95.56 123 LEU A N 1
ATOM 889 C CA . LEU A 1 123 ? 1.117 4.550 -8.625 1.00 95.56 123 LEU A CA 1
ATOM 890 C C . LEU A 1 123 ? 2.209 3.469 -8.631 1.00 95.56 123 LEU A C 1
ATOM 892 O O . LEU A 1 123 ? 2.659 3.047 -9.692 1.00 95.56 123 LEU A O 1
ATOM 896 N N . ILE A 1 124 ? 2.611 2.983 -7.457 1.00 95.06 124 ILE A N 1
ATOM 897 C CA . ILE A 1 124 ? 3.642 1.943 -7.340 1.00 95.06 124 ILE A CA 1
ATOM 898 C C . ILE A 1 124 ? 3.144 0.617 -7.932 1.00 95.06 124 ILE A C 1
ATOM 900 O O . ILE A 1 124 ? 3.869 -0.035 -8.680 1.00 95.06 124 ILE A O 1
ATOM 904 N N . HIS A 1 125 ? 1.903 0.226 -7.637 1.00 94.19 125 HIS A N 1
ATOM 905 C CA . HIS A 1 125 ? 1.364 -1.065 -8.068 1.00 94.19 125 HIS A CA 1
ATOM 906 C C . HIS A 1 125 ? 1.212 -1.186 -9.582 1.00 94.19 125 HIS A C 1
ATOM 908 O O . HIS A 1 125 ? 1.437 -2.272 -10.110 1.00 94.19 125 HIS A O 1
ATOM 914 N N . GLY A 1 126 ? 0.888 -0.096 -10.286 1.00 91.94 126 GLY A N 1
ATOM 915 C CA . GLY A 1 126 ? 0.760 -0.134 -11.747 1.00 91.94 126 GLY A CA 1
ATOM 916 C C . GLY A 1 126 ? 2.049 -0.552 -12.460 1.00 91.94 126 GLY A C 1
ATOM 917 O O . GLY A 1 126 ? 1.986 -1.185 -13.512 1.00 91.94 126 GLY A O 1
ATOM 918 N N . PHE A 1 127 ? 3.220 -0.315 -11.857 1.00 91.75 127 PHE A N 1
ATOM 919 C CA . PHE A 1 127 ? 4.490 -0.821 -12.386 1.00 91.75 127 PHE A CA 1
ATOM 920 C C . PHE A 1 127 ? 4.675 -2.333 -12.189 1.00 91.75 127 PHE A C 1
ATOM 922 O O . PHE A 1 127 ? 5.389 -2.956 -12.970 1.00 91.75 127 PHE A O 1
ATOM 929 N N . GLY A 1 128 ? 4.017 -2.949 -11.201 1.00 86.31 128 GLY A N 1
ATOM 930 C CA . GLY A 1 128 ? 4.152 -4.381 -10.908 1.00 86.31 128 GLY A CA 1
ATOM 931 C C . GLY A 1 128 ? 3.600 -5.293 -12.009 1.00 86.31 128 GLY A C 1
ATOM 932 O O . GLY A 1 128 ? 4.092 -6.400 -12.193 1.00 86.31 128 GLY A O 1
ATOM 933 N N . PHE A 1 129 ? 2.618 -4.819 -12.783 1.00 78.19 129 PHE A N 1
ATOM 934 C CA . PHE A 1 129 ? 2.039 -5.556 -13.916 1.00 78.19 129 PHE A CA 1
ATOM 935 C C . PHE A 1 129 ? 2.676 -5.222 -15.270 1.00 78.19 129 PHE A C 1
ATOM 937 O O . PHE A 1 129 ? 2.372 -5.872 -16.272 1.00 78.19 129 PHE A O 1
ATOM 944 N N . ALA A 1 130 ? 3.564 -4.227 -15.317 1.00 74.06 130 ALA A N 1
ATOM 945 C CA . ALA A 1 130 ? 4.151 -3.757 -16.565 1.00 74.06 130 ALA A CA 1
ATOM 946 C C . ALA A 1 130 ? 4.958 -4.842 -17.292 1.00 74.06 130 ALA A C 1
ATOM 948 O O . ALA A 1 130 ? 4.864 -4.948 -18.513 1.00 74.06 130 ALA A O 1
ATOM 949 N N . GLY A 1 131 ? 5.701 -5.671 -16.547 1.00 68.81 131 GLY A N 1
ATOM 950 C CA . GLY A 1 131 ? 6.496 -6.766 -17.114 1.00 68.81 131 GLY A CA 1
ATOM 951 C C . GLY A 1 131 ? 5.635 -7.785 -17.862 1.00 68.81 131 GLY A C 1
ATOM 952 O O . GLY A 1 131 ? 5.897 -8.082 -19.022 1.00 68.81 131 GLY A O 1
ATOM 953 N N . VAL A 1 132 ? 4.531 -8.217 -17.246 1.00 72.81 132 VAL A N 1
ATOM 954 C CA . VAL A 1 132 ? 3.603 -9.199 -17.831 1.00 72.81 132 VAL A CA 1
ATOM 955 C C . VAL A 1 132 ? 2.965 -8.679 -19.125 1.00 72.81 132 VAL A C 1
ATOM 957 O O . VAL A 1 132 ? 2.836 -9.415 -20.098 1.00 72.81 132 VAL A O 1
ATOM 960 N N . LEU A 1 133 ? 2.573 -7.402 -19.172 1.00 72.25 133 LEU A N 1
ATOM 961 C CA . LEU A 1 133 ? 1.985 -6.804 -20.377 1.00 72.25 133 LEU A CA 1
ATOM 962 C C . LEU A 1 133 ? 3.016 -6.561 -21.486 1.00 72.25 133 LEU A C 1
ATOM 964 O O . LEU A 1 133 ? 2.680 -6.707 -22.661 1.00 72.25 133 LEU A O 1
ATOM 968 N N . ALA A 1 134 ? 4.261 -6.233 -21.130 1.00 70.50 134 ALA A N 1
ATOM 969 C CA . ALA A 1 134 ? 5.354 -6.114 -22.092 1.00 70.50 134 ALA A CA 1
ATOM 970 C C . ALA A 1 134 ? 5.679 -7.464 -22.761 1.00 70.50 134 ALA A C 1
ATOM 972 O O . ALA A 1 134 ? 5.961 -7.504 -23.959 1.00 70.50 134 ALA A O 1
ATOM 973 N N . GLU A 1 135 ? 5.573 -8.572 -22.022 1.00 74.12 135 GLU A N 1
ATOM 974 C CA . GLU A 1 135 ? 5.784 -9.930 -22.544 1.00 74.12 135 GLU A CA 1
ATOM 975 C C . GLU A 1 135 ? 4.720 -10.365 -23.564 1.00 74.12 135 GLU A C 1
ATOM 977 O O . GLU A 1 135 ? 5.026 -11.128 -24.479 1.00 74.12 135 GLU A O 1
ATOM 982 N N . MET A 1 136 ? 3.486 -9.854 -23.469 1.00 76.75 136 MET A N 1
ATOM 983 C CA . MET A 1 136 ? 2.395 -10.228 -24.383 1.00 76.75 136 MET A CA 1
ATOM 984 C C . MET A 1 136 ? 2.544 -9.674 -25.813 1.00 76.75 136 MET A C 1
ATOM 986 O O . MET A 1 136 ? 1.759 -10.062 -26.677 1.00 76.75 136 MET A O 1
ATOM 990 N N . GLN A 1 137 ? 3.504 -8.771 -26.074 1.00 72.38 137 GLN A N 1
ATOM 991 C CA . GLN A 1 137 ? 3.812 -8.194 -27.401 1.00 72.38 137 GLN A CA 1
ATOM 992 C C . GLN A 1 137 ? 2.567 -7.746 -28.196 1.00 72.38 137 GLN A C 1
ATOM 994 O O . GLN A 1 137 ? 2.453 -7.963 -29.404 1.00 72.38 137 GLN A O 1
ATOM 999 N N . LEU A 1 138 ? 1.596 -7.133 -27.510 1.00 76.75 138 LEU A N 1
ATOM 1000 C CA . LEU A 1 138 ? 0.338 -6.734 -28.135 1.00 76.75 138 LEU A CA 1
ATOM 1001 C C . LEU A 1 138 ? 0.562 -5.635 -29.189 1.00 76.75 138 LEU A C 1
ATOM 1003 O O . LEU A 1 138 ? 1.289 -4.676 -28.923 1.00 76.75 138 LEU A O 1
ATOM 1007 N N . PRO A 1 139 ? -0.123 -5.702 -30.348 1.00 79.69 139 PRO A N 1
ATOM 1008 C CA . PRO A 1 139 ? -0.143 -4.600 -31.302 1.00 79.69 139 PRO A CA 1
ATOM 1009 C C . PRO A 1 139 ? -0.647 -3.312 -30.638 1.00 79.69 139 PRO A C 1
ATOM 1011 O O . PRO A 1 139 ? -1.661 -3.335 -29.932 1.00 79.69 139 PRO A O 1
ATOM 1014 N N . THR A 1 140 ? 0.010 -2.181 -30.908 1.00 77.19 140 THR A N 1
ATOM 1015 C CA . THR A 1 140 ? -0.288 -0.871 -30.295 1.00 77.19 140 THR A CA 1
ATOM 1016 C C . THR A 1 140 ? -1.755 -0.456 -30.452 1.00 77.19 140 THR A C 1
ATOM 1018 O O . THR A 1 140 ? -2.326 0.163 -29.558 1.00 77.19 140 THR A O 1
ATOM 1021 N N . GLU A 1 141 ? -2.406 -0.862 -31.544 1.00 82.44 141 GLU A N 1
ATOM 1022 C CA . GLU A 1 141 ? -3.826 -0.593 -31.805 1.00 82.44 141 GLU A CA 1
ATOM 1023 C C . GLU A 1 141 ? -4.763 -1.248 -30.778 1.00 82.44 141 GLU A C 1
ATOM 1025 O O . GLU A 1 141 ? -5.788 -0.682 -30.402 1.00 82.44 141 GLU A O 1
ATOM 1030 N N . ARG A 1 142 ? -4.401 -2.436 -30.277 1.00 84.75 142 ARG A N 1
ATOM 1031 C CA . ARG A 1 142 ? -5.191 -3.167 -29.275 1.00 84.75 142 ARG A CA 1
ATOM 1032 C C . ARG A 1 142 ? -4.838 -2.762 -27.851 1.00 84.75 142 ARG A C 1
ATOM 1034 O O . ARG A 1 142 ? -5.642 -3.000 -26.948 1.00 84.75 142 ARG A O 1
ATOM 1041 N N . LEU A 1 143 ? -3.684 -2.127 -27.648 1.00 82.88 143 LEU A N 1
ATOM 1042 C CA . LEU A 1 143 ? -3.169 -1.782 -26.329 1.00 82.88 143 LEU A CA 1
ATOM 1043 C C . LEU A 1 143 ? -4.139 -0.900 -25.537 1.00 82.88 143 LEU A C 1
ATOM 1045 O O . LEU A 1 143 ? -4.425 -1.200 -24.383 1.00 82.88 143 LEU A O 1
ATOM 1049 N N . ALA A 1 144 ? -4.701 0.142 -26.154 1.00 85.94 144 ALA A N 1
ATOM 1050 C CA . ALA A 1 144 ? -5.627 1.039 -25.461 1.00 85.94 144 ALA A CA 1
ATOM 1051 C C . ALA A 1 144 ? -6.878 0.294 -24.960 1.00 85.94 144 ALA A C 1
ATOM 1053 O O . ALA A 1 144 ? -7.287 0.459 -23.812 1.00 85.94 144 ALA A O 1
ATOM 1054 N N . SER A 1 145 ? -7.443 -0.586 -25.796 1.00 88.50 145 SER A N 1
ATOM 1055 C CA . SER A 1 145 ? -8.597 -1.414 -25.426 1.00 88.50 145 SER A CA 1
ATOM 1056 C C . SER A 1 145 ? -8.262 -2.444 -24.344 1.00 88.50 145 SER A C 1
ATOM 1058 O O . SER A 1 145 ? -9.062 -2.657 -23.435 1.00 88.50 145 SER A O 1
ATOM 1060 N N . ALA A 1 146 ? -7.064 -3.036 -24.397 1.00 86.94 146 ALA A N 1
ATOM 1061 C CA . ALA A 1 146 ? -6.589 -3.993 -23.406 1.00 86.94 146 ALA A CA 1
ATOM 1062 C C . ALA A 1 146 ? -6.360 -3.321 -22.046 1.00 86.94 146 ALA A C 1
ATOM 1064 O O . ALA A 1 146 ? -6.821 -3.837 -21.033 1.00 86.94 146 ALA A O 1
ATOM 1065 N N . LEU A 1 147 ? -5.722 -2.145 -22.025 1.00 87.12 147 LEU A N 1
ATOM 1066 C CA . LEU A 1 147 ? -5.521 -1.354 -20.810 1.00 87.12 147 LEU A CA 1
ATOM 1067 C C . LEU A 1 147 ? -6.857 -0.915 -20.207 1.00 87.12 147 LEU A C 1
ATOM 1069 O O . LEU A 1 147 ? -7.064 -1.059 -19.005 1.00 87.12 147 LEU A O 1
ATOM 1073 N N . LEU A 1 148 ? -7.786 -0.422 -21.032 1.00 90.12 148 LEU A N 1
ATOM 1074 C CA . LEU A 1 148 ? -9.113 -0.026 -20.563 1.00 90.12 148 LEU A CA 1
ATOM 1075 C C . LEU A 1 148 ? -9.878 -1.223 -19.986 1.00 90.12 148 LEU A C 1
ATOM 1077 O O . LEU A 1 148 ? -10.396 -1.130 -18.877 1.00 90.12 148 LEU A O 1
ATOM 1081 N N . GLY A 1 149 ? -9.907 -2.354 -20.696 1.00 91.69 149 GLY A N 1
ATOM 1082 C CA . GLY A 1 149 ? -10.568 -3.575 -20.234 1.00 91.69 149 GLY A CA 1
ATOM 1083 C C . GLY A 1 149 ? -9.953 -4.132 -18.950 1.00 91.69 149 GLY A C 1
ATOM 1084 O O . GLY A 1 149 ? -10.684 -4.505 -18.035 1.00 91.69 149 GLY A O 1
ATOM 1085 N N . PHE A 1 150 ? -8.623 -4.124 -18.845 1.00 88.94 150 PHE A N 1
ATOM 1086 C CA . PHE A 1 150 ? -7.910 -4.524 -17.635 1.00 88.94 150 PHE A CA 1
ATOM 1087 C C . PHE A 1 150 ? -8.274 -3.623 -16.447 1.00 88.94 150 PHE A C 1
ATOM 1089 O O . PHE A 1 150 ? -8.684 -4.129 -15.406 1.00 88.94 150 PHE A O 1
ATOM 1096 N N . ASN A 1 151 ? -8.209 -2.297 -16.608 1.00 90.81 151 ASN A N 1
ATOM 1097 C CA . ASN A 1 151 ? -8.493 -1.352 -15.523 1.00 90.81 151 ASN A CA 1
ATOM 1098 C C . ASN A 1 151 ? -9.963 -1.394 -15.080 1.00 90.81 151 ASN A C 1
ATOM 1100 O O . ASN A 1 151 ? -10.244 -1.379 -13.882 1.00 90.81 151 ASN A O 1
ATOM 1104 N N . VAL A 1 152 ? -10.905 -1.510 -16.026 1.00 94.00 152 VAL A N 1
ATOM 1105 C CA . VAL A 1 152 ? -12.329 -1.721 -15.710 1.00 94.00 152 VAL A CA 1
ATOM 1106 C C . VAL A 1 152 ? -12.518 -3.042 -14.967 1.00 94.00 152 VAL A C 1
ATOM 1108 O O . VAL A 1 152 ? -13.239 -3.084 -13.972 1.00 94.00 152 VAL A O 1
ATOM 1111 N N . GLY A 1 153 ? -11.844 -4.109 -15.403 1.00 94.50 153 GLY A N 1
ATOM 1112 C CA . GLY A 1 153 ? -11.865 -5.402 -14.726 1.00 94.50 153 GLY A CA 1
ATOM 1113 C C . GLY A 1 153 ? -11.350 -5.328 -13.286 1.00 94.50 153 GLY A C 1
ATOM 1114 O O . GLY A 1 153 ? -11.982 -5.883 -12.389 1.00 94.50 153 GLY A O 1
ATOM 1115 N N . VAL A 1 154 ? -10.251 -4.603 -13.048 1.00 93.44 154 VAL A N 1
ATOM 1116 C CA . VAL A 1 154 ? -9.683 -4.387 -11.706 1.00 93.44 154 VAL A CA 1
ATOM 1117 C C . VAL A 1 154 ? -10.654 -3.614 -10.811 1.00 93.44 154 VAL A C 1
ATOM 1119 O O . VAL A 1 154 ? -10.962 -4.095 -9.721 1.00 93.44 154 VAL A O 1
ATOM 1122 N N . GLU A 1 155 ? -11.200 -2.484 -11.277 1.00 95.44 155 GLU A N 1
ATOM 1123 C CA . GLU A 1 155 ? -12.164 -1.680 -10.506 1.00 95.44 155 GLU A CA 1
ATOM 1124 C C . GLU A 1 155 ? -13.403 -2.510 -10.137 1.00 95.44 155 GLU A C 1
ATOM 1126 O O . GLU A 1 155 ? -13.810 -2.564 -8.975 1.00 95.44 155 GLU A O 1
ATOM 1131 N N . VAL A 1 156 ? -13.987 -3.210 -11.118 1.00 96.12 156 VAL A N 1
ATOM 1132 C CA . VAL A 1 156 ? -15.168 -4.058 -10.911 1.00 96.12 156 VAL A CA 1
ATOM 1133 C C . VAL A 1 156 ? -14.854 -5.196 -9.944 1.00 96.12 156 VAL A C 1
ATOM 1135 O O . VAL A 1 156 ? -15.641 -5.449 -9.033 1.00 96.12 156 VAL A O 1
ATOM 1138 N N . GLY A 1 157 ? -13.703 -5.856 -10.091 1.00 95.62 157 GLY A N 1
ATOM 1139 C CA . GLY A 1 157 ? -13.268 -6.921 -9.191 1.00 95.62 157 GLY A CA 1
ATOM 1140 C C . GLY A 1 157 ? -13.111 -6.435 -7.750 1.00 95.62 157 GLY A C 1
ATOM 1141 O O . GLY A 1 157 ? -13.638 -7.053 -6.824 1.00 95.62 157 GLY A O 1
ATOM 1142 N N . GLN A 1 158 ? -12.455 -5.291 -7.545 1.00 95.12 158 GLN A N 1
ATOM 1143 C CA . GLN A 1 158 ? -12.280 -4.695 -6.220 1.00 95.12 158 GLN A CA 1
ATOM 1144 C C . GLN A 1 158 ? -13.623 -4.294 -5.592 1.00 95.12 158 GLN A C 1
ATOM 1146 O O . GLN A 1 158 ? -13.878 -4.609 -4.426 1.00 95.12 158 GLN A O 1
ATOM 1151 N N . LEU A 1 159 ? -14.515 -3.654 -6.355 1.00 94.38 159 LEU A N 1
ATOM 1152 C CA . LEU A 1 159 ? -15.849 -3.281 -5.877 1.00 94.38 159 LEU A CA 1
ATOM 1153 C C . LEU A 1 159 ? -16.727 -4.506 -5.584 1.00 94.38 159 LEU A C 1
ATOM 1155 O O . LEU A 1 159 ? -17.467 -4.490 -4.601 1.00 94.38 159 LEU A O 1
ATOM 1159 N N . ALA A 1 160 ? -16.618 -5.580 -6.370 1.00 94.88 160 ALA A N 1
ATOM 1160 C CA . ALA A 1 160 ? -17.322 -6.836 -6.122 1.00 94.88 160 ALA A CA 1
ATOM 1161 C C . ALA A 1 160 ? -16.861 -7.496 -4.814 1.00 94.88 160 ALA A C 1
ATOM 1163 O O . ALA A 1 160 ? -17.692 -7.915 -4.007 1.00 94.88 160 ALA A O 1
ATOM 1164 N N . VAL A 1 161 ? -15.549 -7.516 -4.549 1.00 94.25 161 VAL A N 1
ATOM 1165 C CA . VAL A 1 161 ? -14.996 -7.995 -3.271 1.00 94.25 161 VAL A CA 1
ATOM 1166 C C . VAL A 1 161 ? -15.532 -7.164 -2.104 1.00 94.25 161 VAL A C 1
ATOM 1168 O O . VAL A 1 161 ? -15.981 -7.722 -1.101 1.00 94.25 161 VAL A O 1
ATOM 1171 N N . VAL A 1 162 ? -15.558 -5.833 -2.234 1.00 92.38 162 VAL A N 1
ATOM 1172 C CA . VAL A 1 162 ? -16.145 -4.947 -1.216 1.00 92.38 162 VAL A CA 1
ATOM 1173 C C . VAL A 1 162 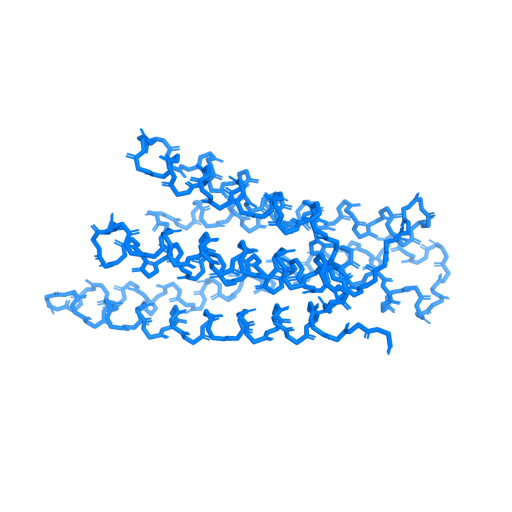? -17.630 -5.253 -1.011 1.00 92.38 162 VAL A C 1
ATOM 1175 O O . VAL A 1 162 ? -18.065 -5.379 0.132 1.00 92.38 162 VAL A O 1
ATOM 1178 N N . ALA A 1 163 ? -18.402 -5.411 -2.088 1.00 91.50 163 ALA A N 1
ATOM 1179 C CA . ALA A 1 163 ? -19.828 -5.718 -2.029 1.00 91.50 163 ALA A CA 1
ATOM 1180 C C . ALA A 1 163 ? -20.116 -7.075 -1.364 1.00 91.50 163 ALA A C 1
ATOM 1182 O O . ALA A 1 163 ? -21.107 -7.196 -0.649 1.00 91.50 163 ALA A O 1
ATOM 1183 N N . ALA A 1 164 ? -19.240 -8.068 -1.541 1.00 92.50 164 ALA A N 1
ATOM 1184 C CA . ALA A 1 164 ? -19.360 -9.381 -0.911 1.00 92.50 164 ALA A CA 1
ATOM 1185 C C . ALA A 1 164 ? -18.972 -9.365 0.579 1.00 92.50 164 ALA A C 1
ATOM 1187 O O . ALA A 1 164 ? -19.658 -9.955 1.414 1.00 92.50 164 ALA A O 1
ATOM 1188 N N . ILE A 1 165 ? -17.890 -8.668 0.938 1.00 91.06 165 ILE A N 1
ATOM 1189 C CA . ILE A 1 165 ? -17.380 -8.624 2.318 1.00 91.06 165 ILE A CA 1
ATOM 1190 C C . ILE A 1 165 ? -18.221 -7.688 3.198 1.00 91.06 165 ILE A C 1
ATOM 1192 O O . ILE A 1 165 ? -18.392 -7.932 4.395 1.00 91.06 165 ILE A O 1
ATOM 1196 N N . TRP A 1 166 ? -18.773 -6.612 2.634 1.00 90.62 166 TRP A N 1
ATOM 1197 C CA . TRP A 1 166 ? -19.478 -5.586 3.401 1.00 90.62 166 TRP A CA 1
ATOM 1198 C C . TRP A 1 166 ? -20.673 -6.112 4.223 1.00 90.62 166 TRP A C 1
ATOM 1200 O O . TRP A 1 166 ? -20.726 -5.799 5.416 1.00 90.62 166 TRP A O 1
ATOM 1210 N N . PRO A 1 167 ? -21.598 -6.936 3.685 1.00 90.56 167 PRO A N 1
ATOM 1211 C CA . PRO A 1 167 ? -22.692 -7.522 4.462 1.00 90.56 167 PRO A CA 1
ATOM 1212 C C . PRO A 1 167 ? -22.202 -8.361 5.643 1.00 90.56 167 PRO A C 1
ATOM 1214 O O . PRO A 1 167 ? -22.763 -8.258 6.734 1.00 90.56 167 PRO A O 1
ATOM 1217 N N . VAL A 1 168 ? -21.125 -9.132 5.455 1.00 89.38 168 VAL A N 1
ATOM 1218 C CA . VAL A 1 168 ? -20.506 -9.940 6.517 1.00 89.38 168 VAL A CA 1
ATOM 1219 C C . VAL A 1 168 ? -20.000 -9.032 7.636 1.00 89.38 168 VAL A C 1
ATOM 1221 O O . VAL A 1 168 ? -20.319 -9.248 8.804 1.00 89.38 168 VAL A O 1
ATOM 1224 N N . LEU A 1 169 ? -19.290 -7.953 7.291 1.00 88.19 169 LEU A N 1
ATOM 1225 C CA . LEU A 1 169 ? -18.820 -6.973 8.273 1.00 88.19 169 LEU A CA 1
ATOM 1226 C C . LEU A 1 169 ? -19.975 -6.279 9.003 1.00 88.19 169 LEU A C 1
ATOM 1228 O O . LEU A 1 169 ? -19.882 -6.044 10.207 1.00 88.19 169 LEU A O 1
ATOM 1232 N N . VAL A 1 170 ? -21.064 -5.949 8.303 1.00 88.56 170 VAL A N 1
ATOM 1233 C CA . VAL A 1 170 ? -22.262 -5.354 8.916 1.00 88.56 170 VAL A CA 1
ATOM 1234 C C . VAL A 1 170 ? -22.928 -6.337 9.877 1.00 88.56 170 VAL A C 1
ATOM 1236 O O . VAL A 1 170 ? -23.297 -5.936 10.980 1.00 88.56 170 VAL A O 1
ATOM 1239 N N . LEU A 1 171 ? -23.046 -7.614 9.508 1.00 89.06 171 LEU A N 1
ATOM 1240 C CA . LEU A 1 171 ? -23.632 -8.643 10.365 1.00 89.06 171 LEU A CA 1
ATOM 1241 C C . LEU A 1 171 ? -22.791 -8.866 11.630 1.00 89.06 171 LEU A C 1
ATOM 1243 O O . LEU A 1 171 ? -23.332 -8.825 12.733 1.00 89.06 171 LEU A O 1
ATOM 1247 N N . LEU A 1 172 ? -21.466 -8.980 11.490 1.00 87.19 172 LEU A N 1
ATOM 1248 C CA . LEU A 1 172 ? -20.530 -9.106 12.617 1.00 87.19 172 LEU A CA 1
ATOM 1249 C C . LEU A 1 172 ? -20.535 -7.882 13.546 1.00 87.19 172 LEU A C 1
ATOM 1251 O O . LEU A 1 172 ? -20.238 -7.996 14.732 1.00 87.19 172 LEU A O 1
ATOM 1255 N N . ARG A 1 173 ? -20.868 -6.693 13.028 1.00 85.31 173 ARG A N 1
ATOM 1256 C CA . ARG A 1 173 ? -21.043 -5.482 13.847 1.00 85.31 173 ARG A CA 1
ATOM 1257 C C . ARG A 1 173 ? -22.368 -5.454 14.603 1.00 85.31 173 ARG A C 1
ATOM 1259 O O . ARG A 1 173 ? -22.454 -4.765 15.613 1.00 85.31 173 ARG A O 1
ATOM 1266 N N . ARG A 1 174 ? -23.395 -6.153 14.108 1.00 85.38 174 ARG A N 1
ATOM 1267 C CA . ARG A 1 174 ? -24.732 -6.210 14.724 1.00 85.38 174 ARG A CA 1
ATOM 1268 C C . ARG A 1 174 ? -24.830 -7.232 15.858 1.00 85.38 174 ARG A C 1
ATOM 1270 O O . ARG A 1 174 ? -25.742 -7.128 16.670 1.00 85.38 174 ARG A O 1
ATOM 1277 N N . THR A 1 175 ? -23.917 -8.201 15.935 1.00 80.56 175 THR A N 1
ATOM 1278 C CA . THR A 1 175 ? -23.861 -9.154 17.055 1.00 80.56 175 THR A CA 1
ATOM 1279 C C . THR A 1 175 ? -23.449 -8.459 18.357 1.00 80.56 175 THR A C 1
ATOM 1281 O O . THR A 1 175 ? -22.574 -7.588 18.342 1.00 80.56 175 THR A O 1
ATOM 1284 N N . ALA A 1 176 ? -24.056 -8.851 19.484 1.00 64.31 176 ALA A N 1
ATOM 1285 C CA . ALA A 1 176 ? -23.809 -8.243 20.793 1.00 64.31 176 ALA A CA 1
ATOM 1286 C C . ALA A 1 176 ? -22.305 -8.215 21.152 1.00 64.31 176 ALA A C 1
ATOM 1288 O O . ALA A 1 176 ? -21.569 -9.166 20.896 1.00 64.31 176 ALA A O 1
ATOM 1289 N N . ASN A 1 177 ? -21.862 -7.100 21.743 1.00 77.88 177 ASN A N 1
ATOM 1290 C CA . ASN A 1 177 ? -20.499 -6.782 22.205 1.00 77.88 177 ASN A CA 1
ATOM 1291 C C . ASN A 1 177 ? -19.423 -6.458 21.150 1.00 77.88 177 ASN A C 1
ATOM 1293 O O . ASN A 1 177 ? -18.314 -6.100 21.542 1.00 77.88 177 ASN A O 1
ATOM 1297 N N . GLY A 1 178 ? -19.685 -6.554 19.838 1.00 80.38 178 GLY A N 1
ATOM 1298 C CA . GLY A 1 178 ? -18.724 -6.151 18.788 1.00 80.38 178 GLY A CA 1
ATOM 1299 C C . GLY A 1 178 ? -17.398 -6.938 18.750 1.00 80.38 178 GLY A C 1
ATOM 1300 O O . GLY A 1 178 ? -16.552 -6.684 17.888 1.00 80.38 178 GLY A O 1
ATOM 1301 N N . GLN A 1 179 ? -17.220 -7.914 19.647 1.00 86.50 179 GLN A N 1
ATOM 1302 C CA . GLN A 1 179 ? -16.046 -8.784 19.719 1.00 86.50 179 GLN A CA 1
ATOM 1303 C C . GLN A 1 179 ? -15.835 -9.611 18.442 1.00 86.50 179 GLN A C 1
ATOM 1305 O O . GLN A 1 179 ? -14.693 -9.649 17.984 1.00 86.50 179 GLN A O 1
ATOM 1310 N N . PRO A 1 180 ? -16.871 -10.205 17.807 1.00 87.88 180 PRO A N 1
ATOM 1311 C CA . PRO A 1 180 ? -16.673 -10.985 16.583 1.00 87.88 180 PRO A CA 1
ATOM 1312 C C . PRO A 1 180 ? -16.095 -10.153 15.435 1.00 87.88 180 PRO A C 1
ATOM 1314 O O . PRO A 1 180 ? -15.171 -10.589 14.754 1.00 87.88 180 PRO A O 1
ATOM 1317 N N . TYR A 1 181 ? -16.581 -8.918 15.259 1.00 89.31 181 TYR A N 1
ATOM 1318 C CA . TYR A 1 181 ? -16.026 -7.979 14.282 1.00 89.31 181 TYR A CA 1
ATOM 1319 C C . TYR A 1 181 ? -14.554 -7.663 14.567 1.00 89.31 181 TYR A C 1
ATOM 1321 O O . TYR A 1 181 ? -13.734 -7.663 13.649 1.00 89.31 181 TYR A O 1
ATOM 1329 N N . ARG A 1 182 ? -14.216 -7.396 15.836 1.00 89.44 182 ARG A N 1
ATOM 1330 C CA . ARG A 1 182 ? -12.846 -7.068 16.236 1.00 89.44 182 ARG A CA 1
ATOM 1331 C C . ARG A 1 182 ? -11.899 -8.241 15.999 1.00 89.44 182 ARG A C 1
ATOM 1333 O O . ARG A 1 182 ? -10.870 -8.042 15.367 1.00 89.44 182 ARG A O 1
ATOM 1340 N N . LEU A 1 183 ? -12.273 -9.444 16.435 1.00 90.50 183 LEU A N 1
ATOM 1341 C CA . LEU A 1 183 ? -11.476 -10.653 16.233 1.00 90.50 183 LEU A CA 1
ATOM 1342 C C . LEU A 1 183 ? -11.254 -10.928 14.743 1.00 90.50 183 LEU A C 1
ATOM 1344 O O . LEU A 1 183 ? -10.122 -11.144 14.324 1.00 90.50 183 LEU A O 1
ATOM 1348 N N . PHE A 1 184 ? -12.316 -10.859 13.933 1.00 91.50 184 PHE A N 1
ATOM 1349 C CA . PHE A 1 184 ? -12.206 -11.025 12.485 1.00 91.50 184 PHE A CA 1
ATOM 1350 C C . PHE A 1 184 ? -11.226 -10.016 11.876 1.00 91.50 184 PHE A C 1
ATOM 1352 O O . PHE A 1 184 ? -10.335 -10.395 11.119 1.00 91.50 184 PHE A O 1
ATOM 1359 N N . ALA A 1 185 ? -11.359 -8.734 12.227 1.00 91.19 185 ALA A N 1
ATOM 1360 C CA . ALA A 1 185 ? -10.501 -7.682 11.699 1.00 91.19 185 ALA A CA 1
ATOM 1361 C C . ALA A 1 185 ? -9.039 -7.839 12.149 1.00 91.19 185 ALA A C 1
ATOM 1363 O O . ALA A 1 185 ? -8.139 -7.623 11.341 1.00 91.19 185 ALA A O 1
ATOM 1364 N N . GLU A 1 186 ? -8.790 -8.235 13.399 1.00 92.38 186 GLU A N 1
ATOM 1365 C CA . GLU A 1 186 ? -7.444 -8.488 13.925 1.00 92.38 186 GLU A CA 1
ATOM 1366 C C . GLU A 1 186 ? -6.787 -9.681 13.222 1.00 92.38 186 GLU A C 1
ATOM 1368 O O . GLU A 1 186 ? -5.672 -9.546 12.720 1.00 92.38 186 GLU A O 1
ATOM 1373 N N . VAL A 1 187 ? -7.494 -10.810 13.098 1.00 94.25 187 VAL A N 1
ATOM 1374 C CA . VAL A 1 187 ? -6.988 -12.013 12.416 1.00 94.25 187 VAL A CA 1
ATOM 1375 C C . VAL A 1 187 ? -6.730 -11.739 10.936 1.00 94.25 187 VAL A C 1
ATOM 1377 O O . VAL A 1 187 ? -5.642 -12.031 10.443 1.00 94.25 187 VAL A O 1
ATOM 1380 N N . ALA A 1 188 ? -7.683 -11.126 10.229 1.00 93.94 188 ALA A N 1
ATOM 1381 C CA . ALA A 1 188 ? -7.512 -10.789 8.818 1.00 93.94 188 ALA A CA 1
ATOM 1382 C C . ALA A 1 188 ? -6.316 -9.845 8.610 1.00 93.94 188 ALA A C 1
ATOM 1384 O O . ALA A 1 188 ? -5.515 -10.049 7.701 1.00 93.94 188 ALA A O 1
ATOM 1385 N N . SER A 1 189 ? -6.145 -8.853 9.491 1.00 94.69 189 SER A N 1
ATOM 1386 C CA . SER A 1 189 ? -4.998 -7.937 9.432 1.00 94.69 189 SER A CA 1
ATOM 1387 C C . SER A 1 189 ? -3.685 -8.643 9.717 1.00 94.69 189 SER A C 1
ATOM 1389 O O . SER A 1 189 ? -2.705 -8.376 9.035 1.00 94.69 189 SER A O 1
ATOM 1391 N N . ALA A 1 190 ? -3.647 -9.555 10.689 1.00 95.75 190 ALA A N 1
ATOM 1392 C CA . ALA A 1 190 ? -2.449 -10.325 10.997 1.00 95.75 190 ALA A CA 1
ATOM 1393 C C . ALA A 1 190 ? -2.026 -11.202 9.808 1.00 95.75 190 ALA A C 1
ATOM 1395 O O . ALA A 1 190 ? -0.849 -11.221 9.458 1.00 95.75 190 ALA A O 1
ATOM 1396 N N . VAL A 1 191 ? -2.983 -11.855 9.138 1.00 97.56 191 VAL A N 1
ATOM 1397 C CA . VAL A 1 191 ? -2.723 -12.661 7.934 1.00 97.56 191 VAL A CA 1
ATOM 1398 C C . VAL A 1 191 ? -2.208 -11.790 6.788 1.00 97.56 191 VAL A C 1
ATOM 1400 O O . VAL A 1 191 ? -1.157 -12.086 6.224 1.00 97.56 191 VAL A O 1
ATOM 1403 N N . VAL A 1 192 ? -2.894 -10.689 6.465 1.00 97.69 192 VAL A N 1
ATOM 1404 C CA . VAL A 1 192 ? -2.469 -9.778 5.386 1.00 97.69 192 VAL A CA 1
ATOM 1405 C C . VAL A 1 192 ? -1.113 -9.142 5.703 1.00 97.69 192 VAL A C 1
ATOM 1407 O O . VAL A 1 192 ? -0.266 -9.031 4.820 1.00 97.69 192 VAL A O 1
ATOM 1410 N N . CYS A 1 193 ? -0.866 -8.787 6.966 1.00 97.88 193 CYS A N 1
ATOM 1411 C CA . CYS A 1 193 ? 0.427 -8.288 7.423 1.00 97.88 193 CYS A CA 1
ATOM 1412 C C . CYS A 1 193 ? 1.523 -9.335 7.221 1.00 97.88 193 CYS A C 1
ATOM 1414 O O . CYS A 1 193 ? 2.585 -8.994 6.714 1.00 97.88 193 CYS A O 1
ATOM 1416 N N . ALA A 1 194 ? 1.279 -10.595 7.591 1.00 97.81 194 ALA A N 1
ATOM 1417 C CA . ALA A 1 194 ? 2.250 -11.669 7.415 1.00 97.81 194 ALA A CA 1
ATOM 1418 C C . ALA A 1 194 ? 2.589 -11.880 5.933 1.00 97.81 194 ALA A C 1
ATOM 1420 O O . ALA A 1 194 ? 3.766 -11.955 5.590 1.00 97.81 194 ALA A O 1
ATOM 1421 N N . VAL A 1 195 ? 1.583 -11.889 5.052 1.00 98.12 195 VAL A N 1
ATOM 1422 C CA . VAL A 1 195 ? 1.781 -11.991 3.595 1.00 98.12 195 VAL A CA 1
ATOM 1423 C C . VAL A 1 195 ? 2.569 -10.794 3.057 1.00 98.12 195 VAL A C 1
ATOM 1425 O O . VAL A 1 195 ? 3.530 -10.983 2.315 1.00 98.12 195 VAL A O 1
ATOM 1428 N N . GLY A 1 196 ? 2.210 -9.570 3.453 1.00 97.94 196 GLY A N 1
ATOM 1429 C CA . GLY A 1 196 ? 2.904 -8.356 3.023 1.00 97.94 196 GLY A CA 1
ATOM 1430 C C . GLY A 1 196 ? 4.359 -8.310 3.494 1.00 97.94 196 GLY A C 1
ATOM 1431 O O . GLY A 1 196 ? 5.253 -8.024 2.702 1.00 97.94 196 GLY A O 1
ATOM 1432 N N . VAL A 1 197 ? 4.614 -8.647 4.763 1.00 97.88 197 VAL A N 1
ATOM 1433 C CA . VAL A 1 197 ? 5.969 -8.714 5.334 1.00 97.88 197 VAL A CA 1
ATOM 1434 C C . VAL A 1 197 ? 6.783 -9.801 4.646 1.00 97.88 197 VAL A C 1
ATOM 1436 O O . VAL A 1 197 ? 7.915 -9.539 4.254 1.00 97.88 197 VAL A O 1
ATOM 1439 N N . TYR A 1 198 ? 6.212 -10.991 4.455 1.00 97.12 198 TYR A N 1
ATOM 1440 C CA . TYR A 1 198 ? 6.864 -12.071 3.720 1.00 97.12 198 TYR A CA 1
ATOM 1441 C C . TYR A 1 198 ? 7.272 -11.612 2.318 1.00 97.12 198 TYR A C 1
ATOM 1443 O O . TYR A 1 198 ? 8.440 -11.728 1.955 1.00 97.12 198 TYR A O 1
ATOM 1451 N N . TRP A 1 199 ? 6.345 -11.023 1.559 1.00 95.75 199 TRP A N 1
ATOM 1452 C CA . TRP A 1 199 ? 6.626 -10.572 0.199 1.00 95.75 199 TRP A CA 1
ATOM 1453 C C . TRP A 1 199 ? 7.668 -9.450 0.165 1.00 95.75 199 TRP A C 1
ATOM 1455 O O . TRP A 1 199 ? 8.596 -9.495 -0.639 1.00 95.75 199 TRP A O 1
ATOM 1465 N N . PHE A 1 200 ? 7.568 -8.476 1.075 1.00 97.50 200 PHE A N 1
ATOM 1466 C CA . PHE A 1 200 ? 8.554 -7.404 1.209 1.00 97.50 200 PHE A CA 1
ATOM 1467 C C . PHE A 1 200 ? 9.949 -7.950 1.509 1.00 97.50 200 PHE A C 1
ATOM 1469 O O . PHE A 1 200 ? 10.910 -7.575 0.842 1.00 97.50 200 PHE A O 1
ATOM 1476 N N . LEU A 1 201 ? 10.072 -8.855 2.482 1.00 95.94 201 LEU A N 1
ATOM 1477 C CA . LEU A 1 201 ? 11.355 -9.438 2.867 1.00 95.94 201 LEU A CA 1
ATOM 1478 C C . LEU A 1 201 ? 11.943 -10.288 1.744 1.00 95.94 201 LEU A C 1
ATOM 1480 O O . LEU A 1 201 ? 13.096 -10.089 1.386 1.00 95.94 201 LEU A O 1
ATOM 1484 N N . VAL A 1 202 ? 11.152 -11.174 1.137 1.00 95.12 202 VAL A N 1
ATOM 1485 C CA . VAL A 1 202 ? 11.620 -12.010 0.024 1.00 95.12 202 VAL A CA 1
ATOM 1486 C C . VAL A 1 202 ? 12.127 -11.147 -1.124 1.00 95.12 202 VAL A C 1
ATOM 1488 O O . VAL A 1 202 ? 13.219 -11.391 -1.621 1.00 95.12 202 VAL A O 1
ATOM 1491 N N . ARG A 1 203 ? 11.392 -10.105 -1.520 1.00 94.25 203 ARG A N 1
ATOM 1492 C CA . ARG A 1 203 ? 11.787 -9.255 -2.653 1.00 94.25 203 ARG A CA 1
ATOM 1493 C C . ARG A 1 203 ? 12.916 -8.279 -2.329 1.00 94.25 203 ARG A C 1
ATOM 1495 O O . ARG A 1 203 ? 13.692 -7.950 -3.217 1.00 94.25 203 ARG A O 1
ATOM 1502 N N . SER A 1 204 ? 13.033 -7.843 -1.076 1.00 92.69 204 SER A N 1
ATOM 1503 C CA . SER A 1 204 ? 14.114 -6.950 -0.631 1.00 92.69 204 SER A CA 1
ATOM 1504 C C . SER A 1 204 ? 15.425 -7.669 -0.321 1.00 92.69 204 SER A C 1
ATOM 1506 O O . SER A 1 204 ? 16.481 -7.048 -0.397 1.00 92.69 204 SER A O 1
ATOM 1508 N N . LEU A 1 205 ? 15.373 -8.952 0.042 1.00 88.75 205 LEU A N 1
ATOM 1509 C CA . LEU A 1 205 ? 16.552 -9.762 0.358 1.00 88.75 205 LEU A CA 1
ATOM 1510 C C . LEU A 1 205 ? 16.995 -10.644 -0.806 1.00 88.75 205 LEU A C 1
ATOM 1512 O O . LEU A 1 205 ? 18.156 -11.040 -0.846 1.00 88.75 205 LEU A O 1
ATOM 1516 N N . ALA A 1 206 ? 16.110 -10.922 -1.764 1.00 80.88 206 ALA A N 1
ATOM 1517 C CA . ALA A 1 206 ? 16.506 -11.454 -3.058 1.00 80.88 206 ALA A CA 1
ATOM 1518 C C . ALA A 1 206 ? 17.293 -10.367 -3.811 1.00 80.88 206 ALA A C 1
ATOM 1520 O O . ALA A 1 206 ? 16.705 -9.521 -4.483 1.00 80.88 206 ALA A O 1
ATOM 1521 N N . GLY A 1 207 ? 18.614 -10.335 -3.630 1.00 61.12 207 GLY A N 1
ATOM 1522 C CA . GLY A 1 207 ? 19.532 -9.449 -4.341 1.00 61.12 207 GLY A CA 1
ATOM 1523 C C . GLY A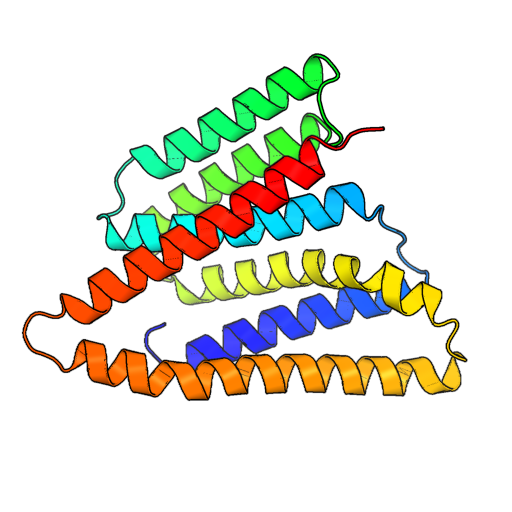 1 207 ? 20.650 -10.233 -5.024 1.00 61.12 207 GLY A C 1
ATOM 1524 O O . GLY A 1 207 ? 21.411 -10.900 -4.328 1.00 61.12 207 GLY A O 1
ATOM 1525 N N . ALA A 1 208 ? 20.707 -10.054 -6.353 1.00 49.31 208 ALA A N 1
ATOM 1526 C CA . ALA A 1 208 ? 21.629 -10.582 -7.374 1.00 49.31 208 ALA A CA 1
ATOM 1527 C C . ALA A 1 208 ? 21.594 -12.101 -7.622 1.00 49.31 208 ALA A C 1
ATOM 1529 O O . ALA A 1 208 ? 22.252 -12.863 -6.883 1.00 49.31 208 ALA A O 1
#